Protein AF-A0A957BIC0-F1 (afdb_monomer_lite)

Secondary structure (DSSP, 8-state):
----------HHHHHHHHHHHHHHHHHHHHHHHHHHHHH-GGGS------GGGTS--------------PPP---------------PPPPP----PPP-----PPP----------PPPPPPPPP------PPPP-------PPPPPPPPPPPPPPSSS----TT-S------SSTTGGG-EEEEEE-B-TTSPBPPTTS-EEEEEETTEEEEEETTS-GGG-TTEEEEEEESS--

Foldseek 3Di:
DDDPPDPPPDPVVVVVVVVVVVVVVVVVVVVVVVVCCVPPVVPDDPPPPPCVVVDDPPPDPPPPPPPDDDPPPDPDDDDDDPDDPDDDPPDDDDPDDDDDDDDDDDDDDDDDDDDDDDDDDDDDDDDDDDDDDDDDDDPDPDPDPDPPDPDDDDDDDPDQDDDDPCPDDDDFPPLDDLGQQFDKDKAFGAHPVRHGDAWQPAWDFDDDPPDTDTWTQCPRCVRPNRMTMDTDGRHDD

Radius of gyration: 39.98 Å; chains: 1; bounding box: 92×97×78 Å

Sequence (237 aa):
MATRRKQQTGCVGRLMSLVAALLLLLGVGIVALVAIFFLAPERLPDVSFDLDHLLPEIAIPRIAISDEAMPTLVSALVLPSPTPTETEPPLAPTWTPLPVLPSATPLPFSTLKPSVTPSPWPTFPTKTLTPTHTPTPTNTPTATPLGPTPTPSPTRSAFIFTKTDNSPFYLQNHANNAGCGWLGIAGEVLDLNLNPVSFGSYRVHVWGSGIDERVLVGNAPDYGPSGWEQFVFDSPV

pLDDT: mean 78.47, std 15.11, range [43.69, 97.94]

Structure (mmCIF, N/CA/C/O backbone):
data_AF-A0A957BIC0-F1
#
_entry.id   AF-A0A957BIC0-F1
#
loop_
_atom_site.group_PDB
_atom_site.id
_atom_site.type_symbol
_atom_site.label_atom_id
_atom_site.label_alt_id
_atom_site.label_comp_id
_atom_site.label_asym_id
_atom_site.label_entity_id
_atom_site.label_seq_id
_atom_site.pdbx_PDB_ins_code
_atom_site.Cartn_x
_atom_site.Cartn_y
_atom_site.Cartn_z
_atom_site.occupancy
_atom_site.B_iso_or_equiv
_atom_site.auth_seq_id
_atom_site.auth_comp_id
_atom_site.auth_asym_id
_atom_site.auth_atom_id
_atom_site.pdbx_PDB_model_num
ATOM 1 N N . MET A 1 1 ? 23.788 52.098 -39.421 1.00 43.69 1 MET A N 1
ATOM 2 C CA . MET A 1 1 ? 24.754 51.845 -38.327 1.00 43.69 1 MET A CA 1
ATOM 3 C C . MET A 1 1 ? 24.589 50.405 -37.864 1.00 43.69 1 MET A C 1
ATOM 5 O O . MET A 1 1 ? 23.603 50.101 -37.212 1.00 43.69 1 MET A O 1
ATOM 9 N N . ALA A 1 2 ? 25.492 49.512 -38.272 1.00 46.97 2 ALA A N 1
ATOM 10 C CA . ALA A 1 2 ? 25.465 48.099 -37.896 1.00 46.97 2 ALA A CA 1
ATOM 11 C C . ALA A 1 2 ? 26.510 47.852 -36.800 1.00 46.97 2 ALA A C 1
ATOM 13 O O . ALA A 1 2 ? 27.716 47.930 -37.039 1.00 46.97 2 ALA A O 1
ATOM 14 N N . THR A 1 3 ? 26.049 47.598 -35.580 1.00 57.91 3 THR A N 1
ATOM 15 C CA . THR A 1 3 ? 26.889 47.299 -34.419 1.00 57.91 3 THR A CA 1
ATOM 16 C C . THR A 1 3 ? 27.345 45.843 -34.473 1.00 57.91 3 THR A C 1
ATOM 18 O O . THR A 1 3 ? 26.615 44.913 -34.138 1.00 57.91 3 THR A O 1
ATOM 21 N N . ARG A 1 4 ? 28.591 45.640 -34.910 1.00 58.59 4 ARG A N 1
ATOM 22 C CA . ARG A 1 4 ? 29.278 44.342 -34.931 1.00 58.59 4 ARG A CA 1
ATOM 23 C C . ARG A 1 4 ? 29.579 43.912 -33.487 1.00 58.59 4 ARG A C 1
ATOM 25 O O . ARG A 1 4 ? 30.573 44.345 -32.904 1.00 58.59 4 ARG A O 1
ATOM 32 N N . ARG A 1 5 ? 28.723 43.081 -32.883 1.00 53.97 5 ARG A N 1
ATOM 33 C CA . ARG A 1 5 ? 29.023 42.437 -31.591 1.00 53.97 5 ARG A CA 1
ATOM 34 C C . ARG A 1 5 ? 30.180 41.458 -31.793 1.00 53.97 5 ARG A C 1
ATOM 36 O O . ARG A 1 5 ? 30.028 40.443 -32.465 1.00 53.97 5 ARG A O 1
ATOM 43 N N . LYS A 1 6 ? 31.349 41.774 -31.226 1.00 56.75 6 LYS A N 1
ATOM 44 C CA . LYS A 1 6 ? 32.463 40.827 -31.113 1.00 56.75 6 LYS A CA 1
ATOM 45 C C . LYS A 1 6 ? 32.016 39.692 -30.197 1.00 56.75 6 LYS A C 1
ATOM 47 O O . LYS A 1 6 ? 31.804 39.900 -29.007 1.00 56.75 6 LYS A O 1
ATOM 52 N N . GLN A 1 7 ? 31.845 38.514 -30.779 1.00 57.59 7 GLN A N 1
ATOM 53 C CA . GLN A 1 7 ? 31.539 37.274 -30.086 1.00 57.59 7 GLN A CA 1
ATOM 54 C C . GLN A 1 7 ? 32.747 36.923 -29.208 1.00 57.59 7 GLN A C 1
ATOM 56 O O . GLN A 1 7 ? 33.740 36.372 -29.676 1.00 57.59 7 GLN A O 1
ATOM 61 N N . GLN A 1 8 ? 32.708 37.336 -27.940 1.00 56.44 8 GLN A N 1
ATOM 62 C CA . GLN A 1 8 ? 33.660 36.893 -26.930 1.00 56.44 8 GLN A CA 1
ATOM 63 C C . GLN A 1 8 ? 33.380 35.414 -26.651 1.00 56.44 8 GLN A C 1
ATOM 65 O O . GLN A 1 8 ? 32.627 35.065 -25.746 1.00 56.44 8 GLN A O 1
ATOM 70 N N . THR A 1 9 ? 34.000 34.527 -27.426 1.00 59.81 9 THR A N 1
ATOM 71 C CA . THR A 1 9 ? 34.278 33.147 -27.008 1.00 59.81 9 THR A CA 1
ATOM 72 C C . THR A 1 9 ? 35.282 33.198 -25.857 1.00 59.81 9 THR A C 1
ATOM 74 O O . THR A 1 9 ? 36.469 32.924 -26.027 1.00 59.81 9 THR A O 1
ATOM 77 N N . GLY A 1 10 ? 34.817 33.659 -24.695 1.00 68.25 10 GLY A N 1
ATOM 78 C CA . GLY A 1 10 ? 35.575 33.642 -23.452 1.00 68.25 10 GLY A CA 1
ATOM 79 C C . GLY A 1 10 ? 35.799 32.209 -22.978 1.00 68.25 10 GLY A C 1
ATOM 80 O O . GLY A 1 10 ? 35.145 31.279 -23.457 1.00 68.25 10 GLY A O 1
ATOM 81 N N . CYS A 1 11 ? 36.702 32.030 -22.012 1.00 74.19 11 CYS A N 1
ATOM 82 C CA . CYS A 1 11 ? 37.027 30.739 -21.388 1.00 74.19 11 CYS A CA 1
ATOM 83 C C . CYS A 1 11 ? 35.798 29.877 -21.044 1.00 74.19 11 CYS A C 1
ATOM 85 O O . CYS A 1 11 ? 35.865 28.657 -21.142 1.00 74.19 11 CYS A O 1
ATOM 87 N N . VAL A 1 12 ? 34.662 30.504 -20.726 1.00 80.00 12 VAL A N 1
ATOM 88 C CA . VAL A 1 12 ? 33.385 29.835 -20.442 1.00 80.00 12 VAL A CA 1
ATOM 89 C C . VAL A 1 12 ? 32.883 28.994 -21.624 1.00 80.00 12 VAL A C 1
ATOM 91 O O . VAL A 1 12 ? 32.407 27.884 -21.420 1.00 80.00 12 VAL A O 1
ATOM 94 N N . GLY A 1 13 ? 33.039 29.457 -22.869 1.00 81.69 13 GLY A N 1
ATOM 95 C CA . GLY A 1 13 ? 32.603 28.700 -24.049 1.00 81.69 13 GLY A CA 1
ATOM 96 C C . GLY A 1 13 ? 33.429 27.433 -24.277 1.00 81.69 13 GLY A C 1
ATOM 97 O O . GLY A 1 13 ? 32.882 26.386 -24.616 1.00 81.69 13 GLY A O 1
ATOM 98 N N . ARG A 1 14 ? 34.744 27.500 -24.025 1.00 89.38 14 ARG A N 1
ATOM 99 C CA . ARG A 1 14 ? 35.622 26.320 -24.092 1.00 89.38 14 ARG A CA 1
ATOM 100 C C . ARG A 1 14 ? 35.331 25.343 -22.957 1.00 89.38 14 ARG A C 1
ATOM 102 O O . ARG A 1 14 ? 35.285 24.144 -23.204 1.00 89.38 14 ARG A O 1
ATOM 109 N N . LEU A 1 15 ? 35.072 25.850 -21.751 1.00 89.69 15 LEU A N 1
ATOM 110 C CA . LEU A 1 15 ? 34.691 25.023 -20.608 1.00 89.69 15 LEU A CA 1
ATOM 111 C C . LEU A 1 15 ? 33.382 24.266 -20.874 1.00 89.69 15 LEU A C 1
ATOM 113 O O . LEU A 1 15 ? 33.346 23.051 -20.721 1.00 89.69 15 LEU A O 1
ATOM 117 N N . MET A 1 16 ? 32.340 24.952 -21.351 1.00 89.94 16 MET A N 1
ATOM 118 C CA . MET A 1 16 ? 31.055 24.310 -21.656 1.00 89.94 16 MET A CA 1
ATOM 119 C C . MET A 1 16 ? 31.171 23.274 -22.781 1.00 89.94 16 MET A C 1
ATOM 121 O O . MET A 1 16 ? 30.543 22.222 -22.706 1.00 89.94 16 MET A O 1
ATOM 125 N N . SER A 1 17 ? 32.017 23.521 -23.787 1.00 91.81 17 SER A N 1
ATOM 126 C CA . SER A 1 17 ? 32.288 22.538 -24.843 1.00 91.81 17 SER A CA 1
ATOM 127 C C . SER A 1 17 ? 32.992 21.285 -24.313 1.00 91.81 17 SER A C 1
ATOM 129 O O . SER A 1 17 ? 32.690 20.187 -24.774 1.00 91.81 17 SER A O 1
ATOM 131 N N . LEU A 1 18 ? 33.917 21.430 -23.357 1.00 95.44 18 LEU A N 1
ATOM 132 C CA . LEU A 1 18 ? 34.594 20.292 -22.727 1.00 95.44 18 LEU A CA 1
ATOM 133 C C . LEU A 1 18 ? 33.644 19.494 -21.831 1.00 95.44 18 LEU A C 1
ATOM 135 O O . LEU A 1 18 ? 33.644 18.268 -21.892 1.00 95.44 18 LEU A O 1
ATOM 139 N N . VAL A 1 19 ? 32.797 20.174 -21.054 1.00 95.50 19 VAL A N 1
ATOM 140 C CA . VAL A 1 19 ? 31.774 19.519 -20.222 1.00 95.50 19 VAL A CA 1
ATOM 141 C C . VAL A 1 19 ? 30.786 18.743 -21.093 1.00 95.50 19 VAL A C 1
ATOM 143 O O . VAL A 1 19 ? 30.506 17.581 -20.811 1.00 95.50 19 VAL A O 1
ATOM 146 N N . ALA A 1 20 ? 30.309 19.337 -22.189 1.00 96.50 20 ALA A N 1
ATOM 147 C CA . ALA A 1 20 ? 29.419 18.655 -23.125 1.00 96.50 20 ALA A CA 1
ATOM 148 C C . ALA A 1 20 ? 30.081 17.419 -23.762 1.00 96.50 20 ALA A C 1
ATOM 150 O O . ALA A 1 20 ? 29.449 16.369 -23.857 1.00 96.50 20 ALA A O 1
ATOM 151 N N . ALA A 1 21 ? 31.359 17.514 -24.148 1.00 97.56 21 ALA A N 1
ATOM 152 C CA . ALA A 1 21 ? 32.106 16.377 -24.684 1.00 97.56 21 ALA A CA 1
ATOM 153 C C . ALA A 1 21 ? 32.275 15.251 -23.648 1.00 97.56 21 ALA A C 1
ATOM 155 O O . ALA A 1 21 ? 32.097 14.083 -23.985 1.00 97.56 21 ALA A O 1
ATOM 156 N N . LEU A 1 22 ? 32.558 15.590 -22.386 1.00 97.94 22 LEU A N 1
ATOM 157 C CA . LEU A 1 22 ? 32.681 14.618 -21.297 1.00 97.94 22 LEU A CA 1
ATOM 158 C C . LEU A 1 22 ? 31.356 13.887 -21.035 1.00 97.94 22 LEU A C 1
ATOM 160 O O . LEU A 1 22 ? 31.343 12.663 -20.936 1.00 97.94 22 LEU A O 1
ATOM 164 N N . LEU A 1 23 ? 30.241 14.622 -20.967 1.00 97.25 23 LEU A N 1
ATOM 165 C CA . LEU A 1 23 ? 28.910 14.036 -20.773 1.00 97.25 23 LEU A CA 1
ATOM 166 C C . LEU A 1 23 ? 28.519 13.115 -21.934 1.00 97.25 23 LEU A C 1
ATOM 168 O O . LEU A 1 23 ? 27.946 12.052 -21.706 1.00 97.25 23 LEU A O 1
ATOM 172 N N . LEU A 1 24 ? 28.871 13.488 -23.167 1.00 97.94 24 LEU A N 1
ATOM 173 C CA . LEU A 1 24 ? 28.631 12.654 -24.342 1.00 97.94 24 LEU A CA 1
ATOM 174 C C . LEU A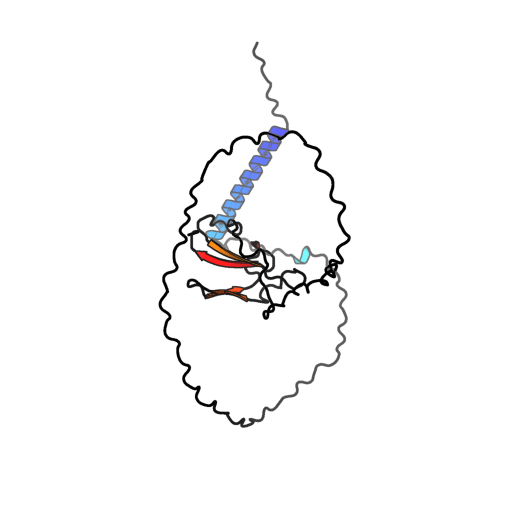 1 24 ? 29.450 11.358 -24.289 1.00 97.94 24 LEU A C 1
ATOM 176 O O . LEU A 1 24 ? 28.899 10.285 -24.523 1.00 97.94 24 LEU A O 1
ATOM 180 N N . LEU A 1 25 ? 30.737 11.433 -23.935 1.00 97.94 25 LEU A N 1
ATOM 181 C CA . LEU A 1 25 ? 31.584 10.245 -23.783 1.00 97.94 25 LEU A CA 1
ATOM 182 C C . LEU A 1 25 ? 31.091 9.328 -22.658 1.00 97.94 25 LEU A C 1
ATOM 184 O O . LEU A 1 25 ? 31.059 8.112 -22.837 1.00 97.94 25 LEU A O 1
ATOM 188 N N . LEU A 1 26 ? 30.659 9.900 -21.532 1.00 97.88 26 LEU A N 1
ATOM 189 C CA . LEU A 1 26 ? 30.084 9.149 -20.417 1.00 97.88 26 LEU A CA 1
ATOM 190 C C . LEU A 1 26 ? 28.787 8.442 -20.834 1.00 97.88 26 LEU A C 1
ATOM 192 O O . LEU A 1 26 ? 28.625 7.256 -20.558 1.00 97.88 26 LEU A O 1
ATOM 196 N N . GLY A 1 27 ? 27.904 9.125 -21.568 1.00 97.56 27 GLY A N 1
ATOM 197 C CA . GLY A 1 27 ? 26.681 8.527 -22.109 1.00 97.56 27 GLY A CA 1
ATOM 198 C C . GLY A 1 27 ? 26.961 7.363 -23.064 1.00 97.56 27 GLY A C 1
ATOM 199 O O . GLY A 1 27 ? 26.376 6.291 -22.914 1.00 97.56 27 GLY A O 1
ATOM 200 N N . VAL A 1 28 ? 27.901 7.532 -24.001 1.00 97.81 28 VAL A N 1
ATOM 201 C CA . VAL A 1 28 ? 28.320 6.453 -24.917 1.00 97.81 28 VAL A CA 1
ATOM 202 C C . VAL A 1 28 ? 28.926 5.276 -24.146 1.00 97.81 28 VAL A C 1
ATOM 204 O O . VAL A 1 28 ? 28.617 4.125 -24.453 1.00 97.81 28 VAL A O 1
ATOM 207 N N . GLY A 1 29 ? 29.731 5.549 -23.115 1.00 96.25 29 GLY A N 1
ATOM 208 C CA . GLY A 1 29 ? 30.303 4.525 -22.240 1.00 96.25 29 GLY A CA 1
ATOM 209 C C . GLY A 1 29 ? 29.240 3.700 -21.509 1.00 96.25 29 GLY A C 1
ATOM 210 O O . GLY A 1 29 ? 29.327 2.474 -21.505 1.00 96.25 29 GLY A O 1
ATOM 211 N N . ILE A 1 30 ? 28.205 4.346 -20.959 1.00 96.31 30 ILE A N 1
ATOM 212 C CA . ILE A 1 30 ? 27.092 3.655 -20.285 1.00 96.31 30 ILE A CA 1
ATOM 213 C C . ILE A 1 30 ? 26.333 2.761 -21.267 1.00 96.31 30 ILE A C 1
ATOM 215 O O . ILE A 1 30 ? 26.089 1.595 -20.965 1.00 96.31 30 ILE A O 1
ATOM 219 N N . VAL A 1 31 ? 25.989 3.270 -22.453 1.00 96.94 31 VAL A N 1
ATOM 220 C CA . VAL A 1 31 ? 25.264 2.478 -23.462 1.00 96.94 31 VAL A CA 1
ATOM 221 C C . VAL A 1 31 ? 26.091 1.272 -23.912 1.00 96.94 31 VAL A C 1
ATOM 223 O O . VAL A 1 31 ? 25.554 0.171 -24.022 1.00 96.94 31 VAL A O 1
ATOM 226 N N . ALA A 1 32 ? 27.397 1.450 -24.123 1.00 95.31 32 ALA A N 1
ATOM 227 C CA . ALA A 1 32 ? 28.295 0.351 -24.464 1.00 95.31 32 ALA A CA 1
ATOM 228 C C . ALA A 1 32 ? 28.383 -0.694 -23.338 1.00 95.31 32 ALA A C 1
ATOM 230 O O . ALA A 1 32 ? 28.330 -1.889 -23.619 1.00 95.31 32 ALA A O 1
ATOM 231 N N . LEU A 1 33 ? 28.458 -0.262 -22.075 1.00 92.94 33 LEU A N 1
ATOM 232 C CA . LEU A 1 33 ? 28.489 -1.156 -20.914 1.00 92.94 33 LEU A CA 1
ATOM 233 C C . LEU A 1 33 ? 27.193 -1.967 -20.797 1.00 92.94 33 LEU A C 1
ATOM 235 O O . LEU A 1 33 ? 27.253 -3.184 -20.636 1.00 92.94 33 LEU A O 1
ATOM 239 N N . VAL A 1 34 ? 26.033 -1.322 -20.952 1.00 94.31 34 VAL A N 1
ATOM 240 C CA . VAL A 1 34 ? 24.725 -1.997 -20.970 1.00 94.31 34 VAL A CA 1
ATOM 241 C C . VAL A 1 34 ? 24.656 -3.009 -22.117 1.00 94.31 34 VAL A C 1
ATOM 243 O O . VAL A 1 34 ? 24.249 -4.149 -21.911 1.00 94.31 34 VAL A O 1
ATOM 246 N N . ALA A 1 35 ? 25.110 -2.639 -23.315 1.00 95.25 35 ALA A N 1
ATOM 247 C CA . ALA A 1 35 ? 25.143 -3.560 -24.448 1.00 95.25 35 ALA A CA 1
ATOM 248 C C . ALA A 1 35 ? 26.050 -4.776 -24.185 1.00 95.25 35 ALA A C 1
ATOM 250 O O . ALA A 1 35 ? 25.656 -5.900 -24.489 1.00 95.25 35 ALA A O 1
ATOM 251 N N . ILE A 1 36 ? 27.230 -4.578 -23.585 1.00 93.94 36 ILE A N 1
ATOM 252 C CA . ILE A 1 36 ? 28.139 -5.673 -23.207 1.00 93.94 36 ILE A CA 1
ATOM 253 C C . ILE A 1 36 ? 27.493 -6.578 -22.153 1.00 93.94 36 ILE A C 1
ATOM 255 O O . ILE A 1 36 ? 27.552 -7.795 -22.306 1.00 93.94 36 ILE A O 1
ATOM 259 N N . PHE A 1 37 ? 26.827 -6.007 -21.146 1.00 92.88 37 PHE A N 1
ATOM 260 C CA . PHE A 1 37 ? 26.120 -6.761 -20.108 1.00 92.88 37 PHE A CA 1
ATOM 261 C C . PHE A 1 37 ? 25.084 -7.729 -20.701 1.00 92.88 37 PHE A C 1
ATOM 263 O O . PHE A 1 37 ? 25.013 -8.883 -20.287 1.00 92.88 37 PHE A O 1
ATOM 270 N N . PHE A 1 38 ? 24.323 -7.292 -21.709 1.00 93.81 38 PHE A N 1
ATOM 271 C CA . PHE A 1 38 ? 23.292 -8.127 -22.336 1.00 93.81 38 PHE A CA 1
ATOM 272 C C . PHE A 1 38 ? 23.815 -9.068 -23.433 1.00 93.81 38 PHE A C 1
ATOM 274 O O . PHE A 1 38 ? 23.237 -10.134 -23.635 1.00 93.81 38 PHE A O 1
ATOM 281 N N . LEU A 1 39 ? 24.872 -8.696 -24.163 1.00 94.94 39 LEU A N 1
ATOM 282 C CA . LEU A 1 39 ? 25.366 -9.474 -25.311 1.00 94.94 39 LEU A CA 1
ATOM 283 C C . LEU A 1 39 ? 26.502 -10.443 -24.957 1.00 94.94 39 LEU A C 1
ATOM 285 O O . LEU A 1 39 ? 26.690 -11.439 -25.653 1.00 94.94 39 LEU A O 1
ATOM 289 N N . ALA A 1 40 ? 27.289 -10.141 -23.925 1.00 93.19 40 ALA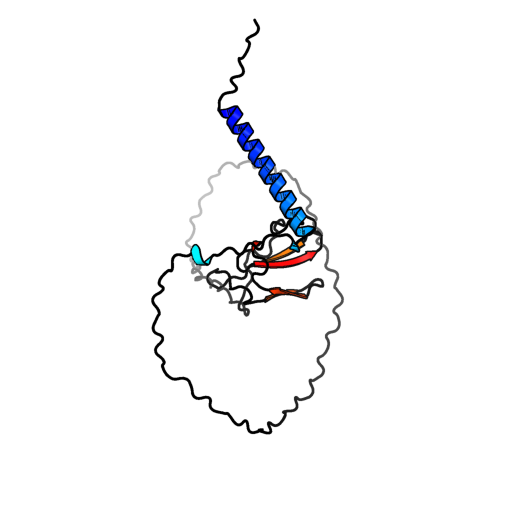 A N 1
ATOM 290 C CA . ALA A 1 40 ? 28.464 -10.915 -23.538 1.00 93.19 40 ALA A CA 1
ATOM 291 C C . ALA A 1 40 ? 28.768 -10.748 -22.033 1.00 93.19 40 ALA A C 1
ATOM 293 O O . ALA A 1 40 ? 29.793 -10.149 -21.689 1.00 93.19 40 ALA A O 1
ATOM 294 N N . PRO A 1 41 ? 27.918 -11.281 -21.131 1.00 87.44 41 PRO A N 1
ATOM 295 C CA . PRO A 1 41 ? 28.086 -11.118 -19.682 1.00 87.44 41 PRO A CA 1
ATOM 296 C C . PRO A 1 41 ? 29.433 -11.658 -19.175 1.00 87.44 41 PRO A C 1
ATOM 298 O O . PRO A 1 41 ? 30.037 -11.067 -18.288 1.00 87.44 41 PRO A O 1
ATOM 301 N N . GLU A 1 42 ? 29.972 -12.691 -19.829 1.00 91.69 42 GLU A N 1
ATOM 302 C CA . GLU A 1 42 ? 31.279 -13.300 -19.522 1.00 91.69 42 GLU A CA 1
ATOM 303 C C . GLU A 1 42 ? 32.487 -12.379 -19.782 1.00 91.69 42 GLU A C 1
ATOM 305 O O . GLU A 1 42 ? 33.623 -12.730 -19.470 1.00 91.69 42 GLU A O 1
ATOM 310 N N . ARG A 1 43 ? 32.284 -11.218 -20.423 1.00 87.56 43 ARG A N 1
ATOM 311 C CA . ARG A 1 43 ? 33.348 -10.233 -20.688 1.00 87.56 43 ARG A CA 1
ATOM 312 C C . ARG A 1 43 ? 33.371 -9.073 -19.706 1.00 87.56 43 ARG A C 1
ATOM 314 O O . ARG A 1 43 ? 34.195 -8.171 -19.873 1.00 87.56 43 ARG A O 1
ATOM 321 N N . LEU A 1 44 ? 32.484 -9.064 -18.716 1.00 83.62 44 LEU A N 1
ATOM 322 C CA . LEU A 1 44 ? 32.562 -8.068 -17.661 1.00 83.62 44 LEU A CA 1
ATOM 323 C C . LEU A 1 44 ? 33.808 -8.359 -16.812 1.00 83.62 44 LEU A C 1
ATOM 325 O O . LEU A 1 44 ? 34.001 -9.502 -16.401 1.00 83.62 44 LEU A O 1
ATOM 329 N N . PRO A 1 45 ? 34.687 -7.364 -16.585 1.00 82.50 45 PRO A N 1
ATOM 330 C CA . PRO A 1 45 ? 35.767 -7.533 -15.628 1.00 82.50 45 PRO A CA 1
ATOM 331 C C . PRO A 1 45 ? 35.143 -7.854 -14.273 1.00 82.50 45 PRO A C 1
ATOM 333 O O . PRO A 1 45 ? 34.150 -7.235 -13.894 1.00 82.50 45 PRO A O 1
ATOM 336 N N . ASP A 1 46 ? 35.712 -8.825 -13.570 1.00 82.00 46 ASP A N 1
ATOM 337 C CA . ASP A 1 46 ? 35.257 -9.211 -12.243 1.00 82.00 46 ASP A CA 1
ATOM 338 C C . ASP A 1 46 ? 35.542 -8.037 -11.297 1.00 82.00 46 ASP A C 1
ATOM 340 O O . ASP A 1 46 ? 36.674 -7.808 -10.865 1.00 82.00 46 ASP A O 1
ATOM 344 N N . VAL A 1 47 ? 34.539 -7.182 -11.086 1.00 77.50 47 VAL A N 1
ATOM 345 C CA . VAL A 1 47 ? 34.665 -5.985 -10.251 1.00 77.50 47 VAL A CA 1
ATOM 346 C C . VAL A 1 47 ? 34.460 -6.416 -8.805 1.00 77.50 47 VAL A C 1
ATOM 348 O O . VAL A 1 47 ? 33.461 -6.087 -8.167 1.00 77.50 47 VAL A O 1
ATOM 351 N N . SER A 1 48 ? 35.395 -7.206 -8.280 1.00 74.44 48 SER A N 1
ATOM 352 C CA . SER A 1 48 ? 35.474 -7.453 -6.847 1.00 74.44 48 SER A CA 1
ATOM 353 C C . SER A 1 48 ? 35.913 -6.147 -6.191 1.00 74.44 48 SER A C 1
ATOM 355 O O . SER A 1 48 ? 37.098 -5.811 -6.155 1.00 74.44 48 SER A O 1
ATOM 357 N N . PHE A 1 49 ? 34.944 -5.355 -5.740 1.00 72.56 49 PHE A N 1
ATOM 358 C CA . PHE A 1 49 ? 35.227 -4.214 -4.888 1.00 72.56 49 PHE A CA 1
ATOM 359 C C . PHE A 1 49 ? 35.740 -4.764 -3.561 1.00 72.56 49 PHE A C 1
ATOM 361 O O . PHE A 1 49 ? 34.974 -5.320 -2.777 1.00 72.56 49 PHE A O 1
ATOM 368 N N . ASP A 1 50 ? 37.046 -4.642 -3.349 1.00 70.50 50 ASP A N 1
ATOM 369 C CA . ASP A 1 50 ? 37.717 -4.980 -2.100 1.00 70.50 50 ASP A CA 1
ATOM 370 C C . ASP A 1 50 ? 37.299 -3.966 -1.021 1.00 70.50 50 ASP A C 1
ATOM 372 O O . ASP A 1 50 ? 37.970 -2.965 -0.752 1.00 70.50 50 ASP A O 1
ATOM 376 N N . LEU A 1 51 ? 36.088 -4.159 -0.487 1.00 67.31 51 LEU A N 1
ATOM 377 C CA . LEU A 1 51 ? 35.506 -3.313 0.557 1.00 67.31 51 LEU A CA 1
ATOM 378 C C . LEU A 1 51 ? 36.267 -3.434 1.885 1.00 67.31 51 LEU A C 1
ATOM 380 O O . LEU A 1 51 ? 36.106 -2.560 2.740 1.00 67.31 51 LEU A O 1
ATOM 384 N N . ASP A 1 52 ? 37.126 -4.446 2.035 1.00 69.56 52 ASP A N 1
ATOM 385 C CA . ASP A 1 52 ? 37.926 -4.673 3.241 1.00 69.56 52 ASP A CA 1
ATOM 386 C C . ASP A 1 52 ? 38.970 -3.566 3.469 1.00 69.56 52 ASP A C 1
ATOM 388 O O . ASP A 1 52 ? 39.445 -3.375 4.587 1.00 69.56 52 ASP A O 1
ATOM 392 N N . HIS A 1 53 ? 39.288 -2.765 2.447 1.00 66.69 53 HIS A N 1
ATOM 393 C CA . HIS A 1 53 ? 40.221 -1.640 2.568 1.00 66.69 53 HIS A CA 1
ATOM 394 C C . HIS A 1 53 ? 39.575 -0.267 2.793 1.00 66.69 53 HIS A C 1
ATOM 396 O O . HIS A 1 53 ? 40.295 0.697 3.064 1.00 66.69 53 HIS A O 1
ATOM 402 N N . LEU A 1 54 ? 38.246 -0.145 2.716 1.00 67.19 54 LEU A N 1
ATOM 403 C CA . LEU A 1 54 ? 37.555 1.146 2.880 1.00 67.19 54 LEU A CA 1
ATOM 404 C C . LEU A 1 54 ? 36.810 1.297 4.209 1.00 67.19 54 LEU A C 1
ATOM 406 O O . LEU A 1 54 ? 36.366 2.402 4.529 1.00 67.19 54 LEU A O 1
ATOM 410 N N . LEU A 1 55 ? 36.703 0.234 5.004 1.00 68.44 55 LEU A N 1
ATOM 411 C CA . LEU A 1 55 ? 36.187 0.320 6.364 1.00 68.44 55 LEU A CA 1
ATOM 412 C C . LEU A 1 55 ? 37.371 0.432 7.335 1.00 68.44 55 LEU A C 1
ATOM 414 O O . LEU A 1 55 ? 38.079 -0.554 7.530 1.00 68.44 55 LEU A O 1
ATOM 418 N N . PRO A 1 56 ? 37.627 1.604 7.957 1.00 66.69 56 PRO A N 1
ATOM 419 C CA . PRO A 1 56 ? 38.533 1.651 9.094 1.00 66.69 56 PRO A CA 1
ATOM 420 C C . PRO A 1 56 ? 37.998 0.678 10.139 1.00 66.69 56 PRO A C 1
ATOM 422 O O . PRO A 1 56 ? 36.812 0.711 10.463 1.00 66.69 56 PRO A O 1
ATOM 425 N N . GLU A 1 57 ? 38.866 -0.202 10.622 1.00 61.75 57 GLU A N 1
ATOM 426 C CA . GLU A 1 57 ? 38.561 -1.205 11.631 1.00 61.75 57 GLU A CA 1
ATOM 427 C C . GLU A 1 57 ? 38.035 -0.505 12.891 1.00 61.75 57 GLU A C 1
ATOM 429 O O . GLU A 1 57 ? 38.786 -0.042 13.752 1.00 61.75 57 GLU A O 1
ATOM 434 N N . ILE A 1 58 ? 36.713 -0.345 12.970 1.00 60.47 58 ILE A N 1
ATOM 435 C CA . ILE A 1 58 ? 36.051 0.119 14.179 1.00 60.47 58 ILE A CA 1
ATOM 436 C C . ILE A 1 58 ? 36.241 -1.025 15.162 1.00 60.47 58 ILE A C 1
ATOM 438 O O . ILE A 1 58 ? 35.581 -2.058 15.065 1.00 60.47 58 ILE A O 1
ATOM 442 N N . ALA A 1 59 ? 37.184 -0.847 16.084 1.00 55.16 59 ALA A N 1
ATOM 443 C CA . ALA A 1 59 ? 37.395 -1.726 17.218 1.00 55.16 59 ALA A CA 1
ATOM 444 C C . ALA A 1 59 ? 36.133 -1.709 18.092 1.00 55.16 59 ALA A C 1
ATOM 446 O O . ALA A 1 59 ? 36.022 -0.947 19.053 1.00 55.16 59 ALA A O 1
ATOM 447 N N . ILE A 1 60 ? 35.145 -2.525 17.731 1.00 62.66 60 ILE A N 1
ATOM 448 C CA . ILE A 1 60 ? 34.002 -2.798 18.590 1.00 62.66 60 ILE A CA 1
ATOM 449 C C . ILE A 1 60 ? 34.580 -3.539 19.804 1.00 62.66 60 ILE A C 1
ATOM 451 O O . ILE A 1 60 ? 35.216 -4.584 19.623 1.00 62.66 60 ILE A O 1
ATOM 455 N N . PRO A 1 61 ? 34.422 -3.024 21.036 1.00 60.44 61 PRO A N 1
ATOM 456 C CA . PRO A 1 61 ? 34.868 -3.741 22.218 1.00 60.44 61 PRO A CA 1
ATOM 457 C C . PRO A 1 61 ? 34.159 -5.096 22.245 1.00 60.44 61 PRO A C 1
ATOM 459 O O . PRO A 1 61 ? 32.931 -5.159 22.313 1.00 60.44 61 PRO A O 1
ATOM 462 N N . ARG A 1 62 ? 34.937 -6.184 22.161 1.00 51.31 62 ARG A N 1
ATOM 463 C CA . ARG A 1 62 ? 34.439 -7.541 22.399 1.00 51.31 62 ARG A CA 1
ATOM 464 C C . ARG A 1 62 ? 33.816 -7.549 23.787 1.00 51.31 62 ARG A C 1
ATOM 466 O O . ARG A 1 62 ? 34.529 -7.547 24.788 1.00 51.31 62 ARG A O 1
ATOM 473 N N . ILE A 1 63 ? 32.489 -7.552 23.840 1.00 51.69 63 ILE A N 1
ATOM 474 C CA . ILE A 1 63 ? 31.767 -7.939 25.041 1.00 51.69 63 ILE A CA 1
ATOM 475 C C . ILE A 1 63 ? 32.185 -9.385 25.291 1.00 51.69 63 ILE A C 1
ATOM 477 O O . ILE A 1 63 ? 31.897 -10.273 24.490 1.00 51.69 63 ILE A O 1
ATOM 481 N N . ALA A 1 64 ? 32.952 -9.590 26.359 1.00 54.69 64 ALA A N 1
ATOM 482 C CA . ALA A 1 64 ? 33.261 -10.904 26.880 1.00 54.69 64 ALA A CA 1
ATOM 483 C C . ALA A 1 64 ? 31.936 -11.538 27.315 1.00 54.69 64 ALA A C 1
ATOM 485 O O . ALA A 1 64 ? 31.423 -11.258 28.396 1.00 54.69 64 ALA A O 1
ATOM 486 N N . ILE A 1 65 ? 31.344 -12.335 26.428 1.00 54.03 65 ILE A N 1
ATOM 487 C CA . ILE A 1 65 ? 30.263 -13.241 26.786 1.00 54.03 65 ILE A CA 1
ATOM 488 C C . ILE A 1 65 ? 30.932 -14.303 27.654 1.00 54.03 65 ILE A C 1
ATOM 490 O O . ILE A 1 65 ? 31.737 -15.097 27.175 1.00 54.03 65 ILE A O 1
ATOM 494 N N . SER A 1 66 ? 30.684 -14.208 28.957 1.00 57.72 66 SER A N 1
ATOM 495 C CA . SER A 1 66 ? 31.084 -15.208 29.934 1.00 57.72 66 SER A CA 1
ATOM 496 C C . SER A 1 66 ? 30.454 -16.541 29.532 1.00 57.72 66 SER A C 1
ATOM 498 O O . SER A 1 66 ? 29.236 -16.617 29.381 1.00 57.72 66 SER A O 1
ATOM 500 N N . ASP A 1 67 ? 31.290 -17.564 29.348 1.00 55.69 67 ASP A N 1
ATOM 501 C CA . ASP A 1 67 ? 30.897 -18.970 29.224 1.00 55.69 67 ASP A CA 1
ATOM 502 C C . ASP A 1 67 ? 30.183 -19.395 30.515 1.00 55.69 67 ASP A C 1
ATOM 504 O O . ASP A 1 67 ? 30.792 -19.906 31.457 1.00 55.69 67 ASP A O 1
ATOM 508 N N . GLU A 1 68 ? 28.880 -19.142 30.596 1.00 58.97 68 GLU A N 1
ATOM 509 C CA . GLU A 1 68 ? 28.029 -19.679 31.647 1.00 58.97 68 GLU A CA 1
ATOM 510 C C . GLU A 1 68 ? 27.138 -20.770 31.046 1.00 58.97 68 GLU A C 1
ATOM 512 O O . GLU A 1 68 ? 26.189 -20.511 30.314 1.00 58.97 68 GLU A O 1
ATOM 517 N N . ALA A 1 69 ? 27.532 -22.009 31.351 1.00 60.47 69 ALA A N 1
ATOM 518 C CA . ALA A 1 69 ? 26.761 -23.247 31.297 1.00 60.47 69 ALA A CA 1
ATOM 519 C C . ALA A 1 69 ? 25.972 -23.530 30.004 1.00 60.47 69 ALA A C 1
ATOM 521 O O . ALA A 1 69 ? 24.805 -23.174 29.850 1.00 60.47 69 ALA A O 1
ATOM 522 N N . MET A 1 70 ? 26.569 -24.349 29.130 1.00 54.75 70 MET A N 1
ATOM 523 C CA . MET A 1 70 ? 25.799 -25.108 28.146 1.00 54.75 70 MET A CA 1
ATOM 524 C C . MET A 1 70 ? 24.706 -25.930 28.856 1.00 54.75 70 MET A C 1
ATOM 526 O O . MET A 1 70 ? 25.039 -26.730 29.739 1.00 54.75 70 MET A O 1
ATOM 530 N N . PRO A 1 71 ? 23.422 -25.815 28.471 1.00 57.53 71 PRO A N 1
ATOM 531 C CA . PRO A 1 71 ? 22.412 -26.746 28.939 1.00 57.53 71 PRO A CA 1
ATOM 532 C C . PRO A 1 71 ? 22.732 -28.139 28.389 1.00 57.53 71 PRO A C 1
ATOM 534 O O . PRO A 1 71 ? 22.825 -28.363 27.182 1.00 57.53 71 PRO A O 1
ATOM 537 N N . THR A 1 72 ? 22.935 -29.079 29.308 1.00 65.06 72 THR A N 1
ATOM 538 C CA . THR A 1 72 ? 23.075 -30.507 29.033 1.00 65.06 72 THR A CA 1
ATOM 539 C C . THR A 1 72 ? 21.901 -30.983 28.176 1.00 65.06 72 THR A C 1
ATOM 541 O O . THR A 1 72 ? 20.746 -30.856 28.578 1.00 65.06 72 THR A O 1
ATOM 544 N N . LEU A 1 73 ? 22.191 -31.544 26.999 1.00 50.12 73 LEU A N 1
ATOM 545 C CA . LEU A 1 73 ? 21.194 -32.216 26.168 1.00 50.12 73 LEU A CA 1
ATOM 546 C C . LEU A 1 73 ? 20.674 -33.445 26.919 1.00 50.12 73 LEU A C 1
ATOM 548 O O . LEU A 1 73 ? 21.333 -34.482 26.981 1.00 50.12 73 LEU A O 1
ATOM 552 N N . VAL A 1 74 ? 19.485 -33.322 27.506 1.00 51.69 74 VAL A N 1
ATOM 553 C CA . VAL A 1 74 ? 18.755 -34.455 28.070 1.00 51.69 74 VAL A CA 1
ATOM 554 C C . VAL A 1 74 ? 18.053 -35.161 26.914 1.00 51.69 74 VAL A C 1
ATOM 556 O O . VAL A 1 74 ? 17.142 -34.616 26.295 1.00 51.69 74 VAL A O 1
ATOM 559 N N . SER A 1 75 ? 18.501 -36.378 26.608 1.00 61.75 75 SER A N 1
ATOM 560 C CA . SER A 1 75 ? 17.818 -37.282 25.685 1.00 61.75 75 SER A CA 1
ATOM 561 C C . SER A 1 75 ? 16.468 -37.679 26.292 1.00 61.75 75 SER A C 1
ATOM 563 O O . SER A 1 75 ? 16.402 -38.494 27.213 1.00 61.75 75 SER A O 1
ATOM 565 N N . ALA A 1 76 ? 15.390 -37.052 25.823 1.00 57.88 76 ALA A N 1
ATOM 566 C CA . ALA A 1 76 ? 14.032 -37.400 26.208 1.00 57.88 76 ALA A CA 1
ATOM 567 C C . ALA A 1 76 ? 13.570 -38.612 25.386 1.00 57.88 76 ALA A C 1
ATOM 569 O O . ALA A 1 76 ? 13.206 -38.504 24.216 1.00 57.88 76 ALA A O 1
ATOM 570 N N . LEU A 1 77 ? 13.600 -39.781 26.024 1.00 57.25 77 LEU A N 1
ATOM 571 C CA . LEU A 1 77 ? 12.940 -40.996 25.563 1.00 57.25 77 LEU A CA 1
ATOM 572 C C . LEU A 1 77 ? 11.418 -40.762 25.593 1.00 57.25 77 LEU A C 1
ATOM 574 O O . LEU A 1 77 ? 10.810 -40.728 26.662 1.00 57.25 77 LEU A O 1
ATOM 578 N N . VAL A 1 78 ? 10.804 -40.567 24.425 1.00 57.88 78 VAL A N 1
ATOM 579 C CA . VAL A 1 78 ? 9.347 -40.432 24.291 1.00 57.88 78 VAL A CA 1
ATOM 580 C C . VAL A 1 78 ? 8.708 -41.820 24.386 1.00 57.88 78 VAL A C 1
ATOM 582 O O . VAL A 1 78 ? 8.884 -42.663 23.508 1.00 57.88 78 VAL A O 1
ATOM 585 N N . LEU A 1 79 ? 7.967 -42.054 25.470 1.00 62.09 79 LEU A N 1
ATOM 586 C CA . LEU A 1 79 ? 7.059 -43.191 25.636 1.00 62.09 79 LEU A CA 1
ATOM 587 C C . LEU A 1 79 ? 5.786 -42.950 24.797 1.00 62.09 79 LEU A C 1
ATOM 589 O O . LEU A 1 79 ? 5.208 -41.865 24.906 1.00 62.09 79 LEU A O 1
ATOM 593 N N . PRO A 1 80 ? 5.289 -43.920 24.007 1.00 58.72 80 PRO A N 1
ATOM 594 C CA . PRO A 1 80 ? 3.977 -43.793 23.384 1.00 58.72 80 PRO A CA 1
ATOM 595 C C . PRO A 1 80 ? 2.888 -43.918 24.459 1.00 58.72 80 PRO A C 1
ATOM 597 O O . PRO A 1 80 ? 2.646 -44.997 24.996 1.00 58.72 80 PRO A O 1
ATOM 600 N N . SER A 1 81 ? 2.235 -42.801 24.778 1.00 67.25 81 SER A N 1
ATOM 601 C CA . SER A 1 81 ? 0.990 -42.796 25.549 1.00 67.25 81 SER A CA 1
ATOM 602 C C . SER A 1 81 ? -0.179 -43.050 24.590 1.00 67.25 81 SER A C 1
ATOM 604 O O . SER A 1 81 ? -0.337 -42.284 23.635 1.00 67.25 81 SER A O 1
ATOM 606 N N . PRO A 1 82 ? -1.004 -44.094 24.787 1.00 64.81 82 PRO A N 1
ATOM 607 C CA . PRO A 1 82 ? -2.237 -44.262 24.031 1.00 64.81 82 PRO A CA 1
ATOM 608 C C . PRO A 1 82 ? -3.263 -43.234 24.521 1.00 64.81 82 PRO A C 1
ATOM 610 O O . PRO A 1 82 ? -4.039 -43.488 25.439 1.00 64.81 82 PRO A O 1
ATOM 613 N N . THR A 1 83 ? -3.250 -42.045 23.924 1.00 67.88 83 THR A N 1
ATOM 614 C CA . THR A 1 83 ? -4.322 -41.064 24.108 1.00 67.88 83 THR A CA 1
ATOM 615 C C . THR A 1 83 ? -5.595 -41.616 23.455 1.00 67.88 83 THR A C 1
ATOM 617 O O . THR A 1 83 ? -5.561 -41.920 22.260 1.00 67.88 83 THR A O 1
ATOM 620 N N . PRO A 1 84 ? -6.712 -41.774 24.187 1.00 64.88 84 PRO A N 1
ATOM 621 C CA . PRO A 1 84 ? -7.973 -42.180 23.583 1.00 64.88 84 PRO A CA 1
ATOM 622 C C . PRO A 1 84 ? -8.432 -41.102 22.597 1.00 64.88 84 PRO A C 1
ATOM 624 O O . PRO A 1 84 ? -8.583 -39.936 22.954 1.00 64.88 84 PRO A O 1
ATOM 627 N N . THR A 1 85 ? -8.628 -41.499 21.342 1.00 64.31 85 THR A N 1
ATOM 628 C CA . THR A 1 85 ? -9.252 -40.666 20.315 1.00 64.31 85 THR A CA 1
ATOM 629 C C . THR A 1 85 ? -10.713 -40.447 20.692 1.00 64.31 85 THR A C 1
ATOM 631 O O . THR A 1 85 ? -11.550 -41.336 20.532 1.00 64.31 85 THR A O 1
ATOM 634 N N . GLU A 1 86 ? -11.015 -39.265 21.219 1.00 62.84 86 GLU A N 1
ATOM 635 C CA . GLU A 1 86 ? -12.384 -38.794 21.385 1.00 62.84 86 GLU A CA 1
ATOM 636 C C . GLU A 1 86 ? -12.998 -38.626 19.991 1.00 62.84 86 GLU A C 1
ATOM 638 O O . GLU A 1 86 ? -12.556 -37.817 19.178 1.00 62.84 86 GLU A O 1
ATOM 643 N N . THR A 1 87 ? -13.963 -39.490 19.679 1.00 60.44 87 THR A N 1
ATOM 644 C CA . THR A 1 87 ? -14.736 -39.421 18.440 1.00 60.44 87 THR A CA 1
ATOM 645 C C . THR A 1 87 ? -15.751 -38.298 18.597 1.00 60.44 87 THR A C 1
ATOM 647 O O . THR A 1 87 ? -16.677 -38.412 19.398 1.00 60.44 87 THR A O 1
ATOM 650 N N . GLU A 1 88 ? -15.550 -37.213 17.854 1.00 68.62 88 GLU A N 1
ATOM 651 C CA . GLU A 1 88 ? -16.468 -36.077 17.804 1.00 68.62 88 GLU A CA 1
ATOM 652 C C . GLU A 1 88 ? -17.874 -36.560 17.385 1.00 68.62 88 GLU A C 1
ATOM 654 O O . GLU A 1 88 ? -18.000 -37.321 16.416 1.00 68.62 88 GLU A O 1
ATOM 659 N N . PRO A 1 89 ? -18.942 -36.188 18.117 1.00 74.12 89 PRO A N 1
ATOM 660 C CA . PRO A 1 89 ? -20.302 -36.579 17.767 1.00 74.12 89 PRO A CA 1
ATOM 661 C C . PRO A 1 89 ? -20.674 -36.044 16.374 1.00 74.12 89 PRO A C 1
ATOM 663 O O . PRO A 1 89 ? -20.237 -34.957 15.996 1.00 74.12 89 PRO A O 1
ATOM 666 N N . PRO A 1 90 ? -21.495 -36.773 15.594 1.00 72.94 90 PRO A N 1
ATOM 667 C CA . PRO A 1 90 ? -21.868 -36.347 14.252 1.00 72.94 90 PRO A CA 1
ATOM 668 C C . PRO A 1 90 ? -22.553 -34.978 14.310 1.00 72.94 90 PRO A C 1
ATOM 670 O O . PRO A 1 90 ? -23.579 -34.815 14.976 1.00 72.94 90 PRO A O 1
ATOM 673 N N . LEU A 1 91 ? -21.968 -34.001 13.613 1.00 65.81 91 LEU A N 1
ATOM 674 C CA . LEU A 1 91 ? -22.514 -32.656 13.461 1.00 65.81 91 LEU A CA 1
ATOM 675 C C . LEU A 1 91 ? -23.972 -32.757 12.989 1.00 65.81 91 LEU A C 1
ATOM 677 O O . LEU A 1 91 ? -24.264 -33.337 11.941 1.00 65.81 91 LEU A O 1
ATOM 681 N N . ALA A 1 92 ? -24.892 -32.211 13.787 1.00 72.81 92 ALA A N 1
ATOM 682 C CA . ALA A 1 92 ? -26.298 -32.100 13.420 1.00 72.81 92 ALA A CA 1
ATOM 683 C C . ALA A 1 92 ? -26.431 -31.326 12.092 1.00 72.81 92 ALA A C 1
ATOM 685 O O . ALA A 1 92 ? -25.651 -30.400 11.854 1.00 72.81 92 ALA A O 1
ATOM 686 N N . PRO A 1 93 ? -27.396 -31.669 11.217 1.00 65.62 93 PRO A N 1
ATOM 687 C CA . PRO A 1 93 ? -27.550 -30.997 9.934 1.00 65.62 93 PRO A CA 1
ATOM 688 C C . PRO A 1 93 ? -27.833 -29.508 10.148 1.00 65.62 93 PRO A C 1
ATOM 690 O O . PRO A 1 93 ? -28.893 -29.115 10.639 1.00 65.62 93 PRO A O 1
ATOM 693 N N . THR A 1 94 ? -26.867 -28.675 9.769 1.00 68.94 94 THR A N 1
ATOM 694 C CA . THR A 1 94 ? -27.021 -27.224 9.725 1.00 68.94 94 THR A CA 1
ATOM 695 C C . THR A 1 94 ? -28.012 -26.884 8.621 1.00 68.94 94 THR A C 1
ATOM 697 O O . THR A 1 94 ? -27.733 -27.082 7.439 1.00 68.94 94 THR A O 1
ATOM 700 N N . TRP A 1 95 ? -29.186 -26.384 9.009 1.00 61.09 95 TRP A N 1
ATOM 701 C CA . TRP A 1 95 ? -30.191 -25.873 8.084 1.00 61.09 95 TRP A CA 1
ATOM 702 C C . TRP A 1 95 ? -29.565 -24.813 7.181 1.00 61.09 95 TRP A C 1
ATOM 704 O O . TRP A 1 95 ? -29.210 -23.726 7.631 1.00 61.09 95 TRP A O 1
ATOM 714 N N . THR A 1 96 ? -29.406 -25.144 5.901 1.00 73.25 96 THR A N 1
ATOM 715 C CA . THR A 1 96 ? -28.978 -24.193 4.880 1.00 73.25 96 THR A CA 1
ATOM 716 C C . THR A 1 96 ? -30.112 -23.182 4.687 1.00 73.25 96 THR A C 1
ATOM 718 O O . THR A 1 96 ? -31.206 -23.591 4.286 1.00 73.25 96 THR A O 1
ATOM 721 N N . PRO A 1 97 ? -29.921 -21.886 4.998 1.00 69.50 97 PRO A N 1
ATOM 722 C CA . PRO A 1 97 ? -30.958 -20.898 4.747 1.00 69.50 97 PRO A CA 1
ATOM 723 C C . PRO A 1 97 ? -31.219 -20.822 3.239 1.00 69.50 97 PRO A C 1
ATOM 725 O O . PRO A 1 97 ? -30.287 -20.739 2.439 1.00 69.50 97 PRO A O 1
ATOM 728 N N . LEU A 1 98 ? -32.498 -20.882 2.854 1.00 72.69 98 LEU A N 1
ATOM 729 C CA . LEU A 1 98 ? -32.917 -20.711 1.464 1.00 72.69 98 LEU A CA 1
ATOM 730 C C . LEU A 1 98 ? -32.422 -19.352 0.931 1.00 72.69 98 LEU A C 1
ATOM 732 O O . LEU A 1 98 ? -32.480 -18.361 1.666 1.00 72.69 98 LEU A O 1
ATOM 736 N N . PRO A 1 99 ? -31.982 -19.272 -0.338 1.00 69.94 99 PRO A N 1
ATOM 737 C CA . PRO A 1 99 ? -31.567 -18.016 -0.946 1.00 69.94 99 PRO A CA 1
ATOM 738 C C . PRO A 1 99 ? -32.730 -17.018 -0.927 1.00 69.94 99 PRO A C 1
ATOM 740 O O . PRO A 1 99 ? -33.782 -17.246 -1.526 1.00 69.94 99 PRO A O 1
ATOM 743 N N . VAL A 1 100 ? -32.538 -15.908 -0.214 1.00 72.38 100 VAL A N 1
ATOM 744 C CA . VAL A 1 100 ? -33.485 -14.791 -0.193 1.00 72.38 100 VAL A CA 1
ATOM 745 C C . VAL A 1 100 ? -33.428 -14.114 -1.561 1.00 72.38 100 VAL A C 1
ATOM 747 O O . VAL A 1 100 ? -32.394 -13.580 -1.958 1.00 72.38 100 VAL A O 1
ATOM 750 N N . LEU A 1 101 ? -34.539 -14.173 -2.297 1.00 74.75 101 LEU A N 1
ATOM 751 C CA . LEU A 1 101 ? -34.687 -13.518 -3.594 1.00 74.75 101 LEU A CA 1
ATOM 752 C C . LEU A 1 101 ? -34.509 -11.995 -3.417 1.00 74.75 101 LEU A C 1
ATOM 754 O O . LEU A 1 101 ? -35.092 -11.437 -2.481 1.00 74.75 101 LEU A O 1
ATOM 758 N N . PRO A 1 102 ? -33.732 -11.305 -4.274 1.00 66.00 102 PRO A N 1
ATOM 759 C CA . PRO A 1 102 ? -33.524 -9.868 -4.144 1.00 66.00 102 PRO A CA 1
ATOM 760 C C . PRO A 1 102 ? -34.859 -9.130 -4.287 1.00 66.00 102 PRO A C 1
ATOM 762 O O . PRO A 1 102 ? -35.482 -9.125 -5.349 1.00 66.00 102 PRO A O 1
ATOM 765 N N . SER A 1 103 ? -35.300 -8.512 -3.191 1.00 76.31 103 SER A N 1
ATOM 766 C CA . SER A 1 103 ? -36.418 -7.573 -3.189 1.00 76.31 103 SER A CA 1
ATOM 767 C C . SER A 1 103 ? -35.985 -6.317 -3.940 1.00 76.31 103 SER A C 1
ATOM 769 O O . SER A 1 103 ? -34.947 -5.736 -3.624 1.00 76.31 103 SER A O 1
ATOM 771 N N . ALA A 1 104 ? -36.744 -5.924 -4.963 1.00 68.62 104 ALA A N 1
ATOM 772 C CA . ALA A 1 104 ? -36.443 -4.754 -5.775 1.00 68.62 104 ALA A CA 1
ATOM 773 C C . ALA A 1 104 ? -36.412 -3.491 -4.898 1.00 68.62 104 ALA A C 1
ATOM 775 O O . ALA A 1 104 ? -37.438 -3.045 -4.384 1.00 68.62 104 ALA A O 1
ATOM 776 N N . THR A 1 105 ? -35.223 -2.918 -4.729 1.00 72.31 105 THR A N 1
ATOM 777 C CA . THR A 1 105 ? -35.018 -1.644 -4.040 1.00 72.31 105 THR A CA 1
ATOM 778 C C . THR A 1 105 ? -35.747 -0.534 -4.809 1.00 72.31 105 THR A C 1
ATOM 780 O O . THR A 1 105 ? -35.455 -0.340 -5.993 1.00 72.31 105 THR A O 1
ATOM 783 N N . PRO A 1 106 ? -36.691 0.206 -4.199 1.00 71.50 106 PRO A N 1
ATOM 784 C CA . PRO A 1 106 ? -37.349 1.314 -4.882 1.00 71.50 106 PRO A CA 1
ATOM 785 C C . PRO A 1 106 ? -36.328 2.419 -5.185 1.00 71.50 106 PRO A C 1
ATOM 787 O O . PRO A 1 106 ? -35.602 2.866 -4.297 1.00 71.50 106 PRO A O 1
ATOM 790 N N . LEU A 1 107 ? -36.268 2.861 -6.446 1.00 67.00 107 LEU A N 1
ATOM 791 C CA . LEU A 1 107 ? -35.430 3.990 -6.849 1.00 67.00 107 LEU A CA 1
ATOM 792 C C . LEU A 1 107 ? -35.926 5.283 -6.172 1.00 67.00 107 LEU A C 1
ATOM 794 O O . LEU A 1 107 ? -37.137 5.526 -6.150 1.00 67.00 107 LEU A O 1
ATOM 798 N N . PRO A 1 108 ? -35.030 6.149 -5.661 1.00 63.34 108 PRO A N 1
ATOM 799 C CA . PRO A 1 108 ? -35.432 7.427 -5.090 1.00 63.34 108 PRO A CA 1
ATOM 800 C C . PRO A 1 108 ? -35.973 8.351 -6.191 1.00 63.34 108 PRO A C 1
ATOM 802 O O . PRO A 1 108 ? -35.245 8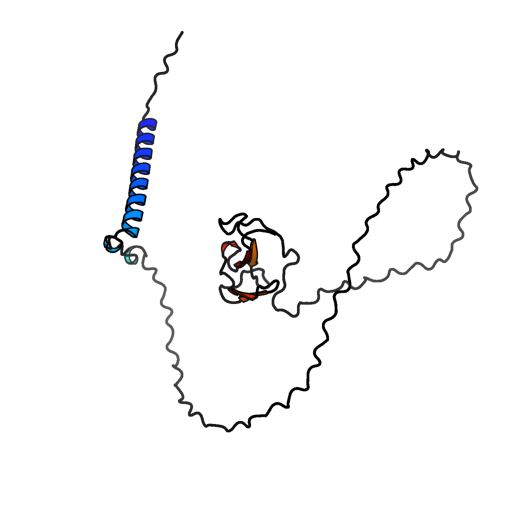.798 -7.075 1.00 63.34 108 PRO A O 1
ATOM 805 N N . PHE A 1 109 ? -37.269 8.657 -6.129 1.00 64.44 109 PHE A N 1
ATOM 806 C CA . PHE A 1 109 ? -37.911 9.653 -6.981 1.00 64.44 109 PHE A CA 1
ATOM 807 C C . PHE A 1 109 ? -37.711 11.045 -6.367 1.00 64.44 109 PHE A C 1
ATOM 809 O O . PHE A 1 109 ? -38.335 11.391 -5.365 1.00 64.44 109 PHE A O 1
ATOM 816 N N . SER A 1 110 ? -36.814 11.844 -6.948 1.00 53.41 110 SER A N 1
ATOM 817 C CA . SER A 1 110 ? -36.603 13.237 -6.543 1.00 53.41 110 SER A CA 1
ATOM 818 C C . SER A 1 110 ? -37.472 14.166 -7.392 1.00 53.41 110 SER A C 1
ATOM 820 O O . SER A 1 110 ? -37.103 14.546 -8.501 1.00 53.41 110 SER A O 1
ATOM 822 N N . THR A 1 111 ? -38.643 14.541 -6.874 1.00 63.19 111 THR A N 1
ATOM 823 C CA . THR A 1 111 ? -39.445 15.658 -7.402 1.00 63.19 111 THR A CA 1
ATOM 824 C C . THR A 1 111 ? -39.316 16.862 -6.486 1.00 63.19 111 THR A C 1
ATOM 826 O O . THR A 1 111 ? -40.133 17.071 -5.591 1.00 63.19 111 THR A O 1
ATOM 829 N N . LEU A 1 112 ? -38.310 17.695 -6.736 1.00 61.00 112 LEU A N 1
ATOM 830 C CA . LEU A 1 112 ? -38.312 19.069 -6.245 1.00 61.00 112 LEU A CA 1
ATOM 831 C C . LEU A 1 112 ? -38.918 19.965 -7.326 1.00 61.00 112 LEU A C 1
ATOM 833 O O . LEU A 1 112 ? -38.289 20.267 -8.337 1.00 61.00 112 LEU A O 1
ATOM 837 N N . LYS A 1 113 ? -40.167 20.386 -7.105 1.00 68.31 113 LYS A N 1
ATOM 838 C CA . LYS A 1 113 ? -40.808 21.472 -7.851 1.00 68.31 113 LYS A CA 1
ATOM 839 C C . LYS A 1 113 ? -40.482 22.790 -7.136 1.00 68.31 113 LYS A C 1
ATOM 841 O O . LYS A 1 113 ? -40.982 22.988 -6.029 1.00 68.31 113 LYS A O 1
ATOM 846 N N . PRO A 1 114 ? -39.686 23.703 -7.715 1.00 59.56 114 PRO A N 1
ATOM 847 C CA . PRO A 1 114 ? -39.496 25.019 -7.120 1.00 59.56 114 PRO A CA 1
ATOM 848 C C . PRO A 1 114 ? -40.798 25.825 -7.234 1.00 59.56 114 PRO A C 1
ATOM 850 O O . PRO A 1 114 ? -41.302 26.064 -8.331 1.00 59.56 114 PRO A O 1
ATOM 853 N N . SER A 1 115 ? -41.361 26.229 -6.092 1.00 66.50 115 SER A N 1
ATOM 854 C CA . SER A 1 115 ? -42.446 27.212 -6.036 1.00 66.50 115 SER A CA 1
ATOM 855 C C . SER A 1 115 ? -41.832 28.588 -5.820 1.00 66.50 115 SER A C 1
ATOM 857 O O . SER A 1 115 ? -41.363 28.905 -4.729 1.00 66.50 115 SER A O 1
ATOM 859 N N . VAL A 1 116 ? -41.813 29.400 -6.874 1.00 56.34 116 VAL A N 1
ATOM 860 C CA . VAL A 1 116 ? -41.442 30.813 -6.788 1.00 56.34 116 VAL A CA 1
ATOM 861 C C . VAL A 1 116 ? -42.743 31.596 -6.647 1.00 56.34 116 VAL A C 1
ATOM 863 O O . VAL A 1 116 ? -43.421 31.863 -7.633 1.00 56.34 116 VAL A O 1
ATOM 866 N N . THR A 1 117 ? -43.133 31.916 -5.413 1.00 69.50 117 THR A N 1
ATOM 867 C CA . THR A 1 117 ? -44.201 32.894 -5.157 1.00 69.50 117 THR A CA 1
ATOM 868 C C . THR A 1 117 ? -43.576 34.098 -4.453 1.00 69.50 117 THR A C 1
ATOM 870 O O . THR A 1 117 ? -43.125 33.951 -3.317 1.00 69.50 117 THR A O 1
ATOM 873 N N . PRO A 1 118 ? -43.498 35.277 -5.094 1.00 64.19 118 PRO A N 1
ATOM 874 C CA . PRO A 1 118 ? -43.065 36.488 -4.413 1.00 64.19 118 PRO A CA 1
ATOM 875 C C . PRO A 1 118 ? -44.155 36.934 -3.429 1.00 64.19 118 PRO A C 1
ATOM 877 O O . PRO A 1 118 ? -45.281 37.230 -3.823 1.00 64.19 118 PRO A O 1
ATOM 880 N N . SER A 1 119 ? -43.820 36.959 -2.139 1.00 64.44 119 SER A N 1
ATOM 881 C CA . SER A 1 119 ? -44.691 37.502 -1.093 1.00 64.44 119 SER A CA 1
ATOM 882 C C . SER A 1 119 ? -44.635 39.040 -1.109 1.00 64.44 119 SER A C 1
ATOM 884 O O . SER A 1 119 ? -43.533 39.592 -1.203 1.00 64.44 119 SER A O 1
ATOM 886 N N . PRO A 1 120 ? -45.774 39.754 -1.038 1.00 66.44 120 PRO A N 1
ATOM 887 C CA . PRO A 1 120 ? -45.795 41.212 -1.014 1.00 66.44 120 PRO A CA 1
ATOM 888 C C . PRO A 1 120 ? -45.201 41.781 0.283 1.00 66.44 120 PRO A C 1
ATOM 890 O O . PRO A 1 120 ? -45.311 41.205 1.365 1.00 66.44 120 PRO A O 1
ATOM 893 N N . TRP A 1 121 ? -44.567 42.945 0.140 1.00 53.81 121 TRP A N 1
ATOM 894 C CA . TRP A 1 121 ? -43.936 43.728 1.202 1.00 53.81 121 TRP A CA 1
ATOM 895 C C . TRP A 1 121 ? -44.863 43.960 2.411 1.00 53.81 121 TRP A C 1
ATOM 897 O O . TRP A 1 121 ? -45.996 44.412 2.222 1.00 53.81 121 TRP A O 1
ATOM 907 N N . PRO A 1 122 ? -44.396 43.740 3.656 1.00 59.88 122 PRO A N 1
ATOM 908 C CA . PRO A 1 122 ? -45.200 44.010 4.839 1.00 59.88 122 PRO A CA 1
ATOM 909 C C . PRO A 1 122 ? -45.334 45.521 5.066 1.00 59.88 122 PRO A C 1
ATOM 911 O O . PRO A 1 122 ? -44.353 46.241 5.253 1.00 59.88 122 PRO A O 1
ATOM 914 N N . THR A 1 123 ? -46.574 46.004 5.067 1.00 57.41 123 THR A N 1
ATOM 915 C CA . THR A 1 123 ? -46.929 47.357 5.504 1.00 57.41 123 THR A CA 1
ATOM 916 C C . THR A 1 123 ? -46.863 47.411 7.032 1.00 57.41 123 THR A C 1
ATOM 918 O O . THR A 1 123 ? -47.518 46.622 7.709 1.00 57.41 123 THR A O 1
ATOM 921 N N . PHE A 1 124 ? -46.054 48.316 7.586 1.00 53.16 124 PHE A N 1
ATOM 922 C CA . PHE A 1 124 ? -45.920 48.507 9.033 1.00 53.16 124 PHE A CA 1
ATOM 923 C C . PHE A 1 124 ? -47.194 49.155 9.612 1.00 53.16 124 PHE A C 1
ATOM 925 O O . PHE A 1 124 ? -47.526 50.267 9.196 1.00 53.16 124 PHE A O 1
ATOM 932 N N . PRO A 1 125 ? -47.898 48.536 10.580 1.00 63.97 125 PRO A N 1
ATOM 933 C CA . PRO A 1 125 ? -48.971 49.211 11.296 1.00 63.97 125 PRO A CA 1
ATOM 934 C C . PRO A 1 125 ? -48.407 50.219 12.308 1.00 63.97 125 PRO A C 1
ATOM 936 O O . PRO A 1 125 ? -47.422 49.971 13.011 1.00 63.97 125 PRO A O 1
ATOM 939 N N . THR A 1 126 ? -49.057 51.377 12.376 1.00 60.44 126 THR A N 1
ATOM 940 C CA . THR A 1 126 ? -48.792 52.470 13.312 1.00 60.44 126 THR A CA 1
ATOM 941 C C . THR A 1 126 ? -48.937 51.982 14.758 1.00 60.44 126 THR A C 1
ATOM 943 O O . THR A 1 126 ? -49.921 51.331 15.102 1.00 60.44 126 THR A O 1
ATOM 946 N N . LYS A 1 127 ? -47.956 52.288 15.619 1.00 55.91 127 LYS A N 1
ATOM 947 C CA . LYS A 1 127 ? -47.946 51.877 17.034 1.00 55.91 127 LYS A CA 1
ATOM 948 C C . LYS A 1 127 ? -49.095 52.531 17.812 1.00 55.91 127 LYS A C 1
ATOM 950 O O . LYS A 1 127 ? -48.986 53.681 18.227 1.00 55.91 127 LYS A O 1
ATOM 955 N N . THR A 1 128 ? -50.159 51.779 18.068 1.00 67.56 128 THR A N 1
ATOM 956 C CA . THR A 1 128 ? -51.160 52.104 19.092 1.00 67.56 128 THR A CA 1
ATOM 957 C C . THR A 1 128 ? -50.657 51.609 20.450 1.00 67.56 128 THR A C 1
ATOM 959 O O . THR A 1 128 ? -50.338 50.430 20.608 1.00 67.56 128 THR A O 1
ATOM 962 N N . LEU A 1 129 ? -50.557 52.508 21.435 1.00 60.38 129 LEU A N 1
ATOM 963 C CA . LEU A 1 129 ? -50.180 52.162 22.809 1.00 60.38 129 LEU A CA 1
ATOM 964 C C . LEU A 1 129 ? -51.285 51.299 23.431 1.00 60.38 129 LEU A C 1
ATOM 966 O O . LEU A 1 129 ? -52.354 51.791 23.780 1.00 60.38 129 LEU A O 1
ATOM 970 N N . THR A 1 130 ? -51.020 50.000 23.525 1.00 65.62 130 THR A N 1
ATOM 971 C CA . THR A 1 130 ? -51.890 49.027 24.195 1.00 65.62 130 THR A CA 1
ATOM 972 C C . THR A 1 130 ? -51.513 48.997 25.680 1.00 65.62 130 THR A C 1
ATOM 974 O O . THR A 1 130 ? -50.315 48.974 25.973 1.00 65.62 130 THR A O 1
ATOM 977 N N . PRO A 1 131 ? -52.472 49.033 26.625 1.00 67.06 131 PRO A N 1
ATOM 978 C CA . PRO A 1 131 ? -52.165 49.004 28.051 1.00 67.06 131 PRO A CA 1
ATOM 979 C C . PRO A 1 131 ? -51.402 47.727 28.415 1.00 67.06 131 PRO A C 1
ATOM 981 O O . PRO A 1 131 ? -51.828 46.610 28.122 1.00 67.06 131 PRO A O 1
ATOM 984 N N . THR A 1 132 ? -50.246 47.914 29.046 1.00 64.38 132 THR A N 1
ATOM 985 C CA . THR A 1 132 ? -49.364 46.839 29.491 1.00 64.38 132 THR A CA 1
ATOM 986 C C . THR A 1 132 ? -50.033 46.078 30.632 1.00 64.38 132 THR A C 1
ATOM 988 O O . THR A 1 132 ? -50.155 46.594 31.741 1.00 64.38 132 THR A O 1
ATOM 991 N N . HIS A 1 133 ? -50.466 44.844 30.373 1.00 65.69 133 HIS A N 1
ATOM 992 C CA . HIS A 1 133 ? -50.849 43.922 31.437 1.00 65.69 133 HIS A CA 1
ATOM 993 C C . HIS A 1 133 ? -49.602 43.559 32.248 1.00 65.69 133 HIS A C 1
ATOM 995 O O . HIS A 1 133 ? -48.649 42.985 31.721 1.00 65.69 133 HIS A O 1
ATOM 1001 N N . THR A 1 134 ? -49.609 43.908 33.532 1.00 69.75 134 THR A N 1
ATOM 1002 C CA . THR A 1 134 ? -48.583 43.500 34.492 1.00 69.75 134 THR A CA 1
ATOM 1003 C C . THR A 1 134 ? -48.596 41.971 34.609 1.00 69.75 134 THR A C 1
ATOM 1005 O O . THR A 1 134 ? -49.634 41.419 34.985 1.00 69.75 134 THR A O 1
ATOM 1008 N N . PRO A 1 135 ? -47.499 41.258 34.288 1.00 67.56 135 PRO A N 1
ATOM 1009 C CA . PRO A 1 135 ? -47.471 39.806 34.397 1.00 67.56 135 PRO A CA 1
ATOM 1010 C C . PRO A 1 135 ? -47.598 39.396 35.866 1.00 67.56 135 PRO A C 1
ATOM 1012 O O . PRO A 1 135 ? -46.820 39.820 36.720 1.00 67.56 135 PRO A O 1
ATOM 1015 N N . THR A 1 136 ? -48.596 38.568 36.166 1.00 72.12 136 THR A N 1
ATOM 1016 C CA . THR A 1 136 ? -48.718 37.903 37.465 1.00 72.12 136 THR A CA 1
ATOM 1017 C C . THR A 1 136 ? -47.585 36.876 37.587 1.00 72.12 136 THR A C 1
ATOM 1019 O O . THR A 1 136 ? -47.399 36.088 36.654 1.00 72.12 136 THR A O 1
ATOM 1022 N N . PRO A 1 137 ? -46.809 36.857 38.688 1.00 66.00 137 PRO A N 1
ATOM 1023 C CA . PRO A 1 137 ? -45.749 35.873 38.868 1.00 66.00 137 PRO A CA 1
ATOM 1024 C C . PRO A 1 137 ? -46.366 34.472 38.868 1.00 66.00 137 PRO A C 1
ATOM 1026 O O . PRO A 1 137 ? -47.120 34.101 39.764 1.00 66.00 137 PRO A O 1
ATOM 1029 N N . THR A 1 138 ? -46.079 33.710 37.816 1.00 72.81 138 THR A N 1
ATOM 1030 C CA . THR A 1 138 ? -46.493 32.313 37.706 1.00 72.81 138 THR A CA 1
ATOM 1031 C C . THR A 1 138 ? -45.389 31.463 38.321 1.00 72.81 138 THR A C 1
ATOM 1033 O O . THR A 1 138 ? -44.229 31.590 37.933 1.00 72.81 138 THR A O 1
ATOM 1036 N N . ASN A 1 139 ? -45.743 30.605 39.283 1.00 70.31 139 ASN A N 1
ATOM 1037 C CA . ASN A 1 139 ? -44.857 29.581 39.841 1.00 70.31 139 ASN A CA 1
ATOM 1038 C C . ASN A 1 139 ? -44.628 28.477 38.797 1.00 70.31 139 ASN A C 1
ATOM 1040 O O . ASN A 1 139 ? -45.101 27.352 38.946 1.00 70.31 139 ASN A O 1
ATOM 1044 N N . THR A 1 140 ? -43.959 28.816 37.699 1.00 74.25 140 THR A N 1
ATOM 1045 C CA . THR A 1 140 ? -43.537 27.840 36.699 1.00 74.25 140 THR A CA 1
ATOM 1046 C C . THR A 1 140 ? -42.362 27.065 37.293 1.00 74.25 140 THR A C 1
ATOM 1048 O O . THR A 1 140 ? -41.359 27.695 37.635 1.00 74.25 140 THR A O 1
ATOM 1051 N N . PRO A 1 141 ? -42.448 25.733 37.454 1.00 71.00 141 PRO A N 1
ATOM 1052 C CA . PRO A 1 141 ? -41.315 24.951 37.923 1.00 71.00 141 PRO A CA 1
ATOM 1053 C C . PRO A 1 141 ? -40.159 25.130 36.936 1.00 71.00 141 PRO A C 1
ATOM 1055 O O . PRO A 1 141 ? -40.261 24.773 35.762 1.00 71.00 141 PRO A O 1
ATOM 1058 N N . THR A 1 142 ? -39.069 25.729 37.409 1.00 74.31 142 THR A N 1
ATOM 1059 C CA . THR A 1 142 ? -37.825 25.854 36.654 1.00 74.31 142 THR A CA 1
ATOM 1060 C C . THR A 1 142 ? -37.344 24.450 36.318 1.00 74.31 142 THR A C 1
ATOM 1062 O O . THR A 1 142 ? -37.029 23.680 37.227 1.00 74.31 142 THR A O 1
ATOM 1065 N N . ALA A 1 143 ? -37.314 24.103 35.027 1.00 71.75 143 ALA A N 1
ATOM 1066 C CA . ALA A 1 143 ? -36.763 22.837 34.567 1.00 71.75 143 ALA A CA 1
ATOM 1067 C C . ALA A 1 143 ? -35.341 22.706 35.121 1.00 71.75 143 ALA A C 1
ATOM 1069 O O . ALA A 1 143 ? -34.452 23.492 34.788 1.00 71.75 143 ALA A O 1
ATOM 1070 N N . THR A 1 144 ? -35.150 21.755 36.033 1.00 75.81 144 THR A N 1
ATOM 1071 C CA . THR A 1 144 ? -33.832 21.436 36.566 1.00 75.81 144 THR A CA 1
ATOM 1072 C C . THR A 1 144 ? -32.971 21.001 35.381 1.00 75.81 144 THR A C 1
ATOM 1074 O O . THR A 1 144 ? -33.429 20.151 34.613 1.00 75.81 144 THR A O 1
ATOM 1077 N N . PRO A 1 145 ? -31.780 21.588 35.169 1.00 73.94 145 PRO A N 1
ATOM 1078 C CA . PRO A 1 145 ? -30.928 21.188 34.061 1.00 73.94 145 PRO A CA 1
ATOM 1079 C C . PRO A 1 145 ? -30.678 19.685 34.173 1.00 73.94 145 PRO A C 1
ATOM 1081 O O . PRO A 1 145 ? -30.173 19.207 35.190 1.00 73.94 145 PRO A O 1
ATOM 1084 N N . LEU A 1 146 ? -31.096 18.941 33.145 1.00 74.69 146 LEU A N 1
ATOM 1085 C CA . LEU A 1 146 ? -30.734 17.539 33.004 1.00 74.69 146 LEU A CA 1
ATOM 1086 C C . LEU A 1 146 ? -29.207 17.485 33.070 1.00 74.69 146 LEU A C 1
ATOM 1088 O O . LEU A 1 146 ? -28.528 18.259 32.391 1.00 74.69 146 LEU A O 1
ATOM 1092 N N . GLY A 1 147 ? -28.687 16.635 33.958 1.00 81.50 147 GLY A N 1
ATOM 1093 C CA . GLY A 1 147 ? -27.251 16.431 34.118 1.00 81.50 147 GLY A CA 1
ATOM 1094 C C . GLY A 1 147 ? -26.581 16.063 32.789 1.00 81.50 147 GLY A C 1
ATOM 1095 O O . GLY A 1 147 ? -27.268 15.826 31.792 1.00 81.50 147 GLY A O 1
ATOM 1096 N N . PRO A 1 148 ? -25.240 16.010 32.743 1.00 80.44 148 PRO A N 1
ATOM 1097 C CA . PRO A 1 148 ? -24.537 15.683 31.511 1.00 80.44 148 PRO A CA 1
ATOM 1098 C C . PRO A 1 148 ? -25.077 14.368 30.942 1.00 80.44 148 PRO A C 1
ATOM 1100 O O . PRO A 1 148 ? -25.031 13.328 31.600 1.00 80.44 148 PRO A O 1
ATOM 1103 N N . THR A 1 149 ? -25.624 14.433 29.726 1.00 81.94 149 THR A N 1
ATOM 1104 C CA . THR A 1 149 ? -25.990 13.237 28.965 1.00 81.94 149 THR A CA 1
ATOM 1105 C C . THR A 1 149 ? -24.727 12.382 28.861 1.00 81.94 149 THR A C 1
ATOM 1107 O O . THR A 1 149 ? -23.690 12.931 28.479 1.00 81.94 149 THR A O 1
ATOM 1110 N N . PRO A 1 150 ? -24.756 11.088 29.228 1.00 78.56 150 PRO A N 1
ATOM 1111 C CA . PRO A 1 150 ? -23.571 10.250 29.145 1.00 78.56 150 PRO A CA 1
ATOM 1112 C C . PRO A 1 150 ? -23.049 10.271 27.709 1.00 78.56 150 PRO A C 1
ATOM 1114 O O . PRO A 1 150 ? -23.751 9.879 26.777 1.00 78.56 150 PRO A O 1
ATOM 1117 N N . THR A 1 151 ? -21.827 10.766 27.529 1.00 84.06 151 THR A N 1
ATOM 1118 C CA . THR A 1 151 ? -21.160 10.727 26.231 1.00 84.06 151 THR A CA 1
ATOM 1119 C C . THR A 1 151 ? -20.866 9.261 25.915 1.00 84.06 151 THR A C 1
ATOM 1121 O O . THR A 1 151 ? -20.232 8.596 26.740 1.00 84.06 151 THR A O 1
ATOM 1124 N N . PRO A 1 152 ? -21.320 8.719 24.771 1.00 76.56 152 PRO A N 1
ATOM 1125 C CA . PRO A 1 152 ? -20.981 7.354 24.399 1.00 76.56 152 PRO A CA 1
ATOM 1126 C C . PRO A 1 152 ? -19.456 7.214 24.327 1.00 76.56 152 PRO A C 1
ATOM 1128 O O . PRO A 1 152 ? -18.782 7.993 23.655 1.00 76.56 152 PRO A O 1
ATOM 1131 N N . SER A 1 153 ? -18.913 6.235 25.053 1.00 82.12 153 SER A N 1
ATOM 1132 C CA . SER A 1 153 ? -17.493 5.890 24.978 1.00 82.12 153 SER A CA 1
ATOM 1133 C C . SER A 1 153 ? -17.247 5.042 23.724 1.00 82.12 153 SER A C 1
ATOM 1135 O O . SER A 1 153 ? -18.060 4.155 23.439 1.00 82.12 153 SER A O 1
ATOM 1137 N N . PRO A 1 154 ? -16.162 5.274 22.962 1.00 76.75 154 PRO A N 1
ATOM 1138 C CA . PRO A 1 154 ? -15.835 4.440 21.814 1.00 76.75 154 PRO A CA 1
ATOM 1139 C C . PRO A 1 154 ? -15.677 2.977 22.253 1.00 76.75 154 PRO A C 1
ATOM 1141 O O . PRO A 1 154 ? -14.872 2.647 23.124 1.00 76.75 154 PRO A O 1
ATOM 1144 N N . THR A 1 155 ? -16.470 2.086 21.655 1.00 80.69 155 THR A N 1
ATOM 1145 C CA . THR A 1 155 ? -16.354 0.643 21.894 1.00 80.69 155 THR A CA 1
ATOM 1146 C C . THR A 1 155 ? -15.143 0.130 21.128 1.00 80.69 155 THR A C 1
ATOM 1148 O O . THR A 1 155 ? -15.051 0.316 19.915 1.00 80.69 155 THR A O 1
ATOM 1151 N N . ARG A 1 156 ? -14.192 -0.497 21.828 1.00 72.50 156 ARG A N 1
ATOM 1152 C CA . ARG A 1 156 ? -12.996 -1.053 21.190 1.00 72.50 156 ARG A CA 1
ATOM 1153 C C . ARG A 1 156 ? -13.404 -2.154 20.209 1.00 72.50 156 ARG A C 1
ATOM 1155 O O . ARG A 1 156 ? -14.215 -3.015 20.542 1.00 72.50 156 ARG A O 1
ATOM 1162 N N . SER A 1 157 ? -12.816 -2.124 19.017 1.00 76.56 157 SER A N 1
ATOM 1163 C CA . SER A 1 157 ? -12.947 -3.187 18.019 1.00 76.56 157 SER A CA 1
ATOM 1164 C C . SER A 1 157 ? -12.563 -4.551 18.619 1.00 76.56 157 SER A C 1
ATOM 1166 O O . SER A 1 157 ? -11.621 -4.641 19.407 1.00 76.56 157 SER A O 1
ATOM 1168 N N . ALA A 1 158 ? -13.270 -5.616 18.222 1.00 78.62 158 ALA A N 1
ATOM 1169 C CA . ALA A 1 158 ? -12.912 -6.996 18.571 1.00 78.62 158 ALA A CA 1
ATOM 1170 C C . ALA A 1 158 ? -11.623 -7.472 17.871 1.00 78.62 158 ALA A C 1
ATOM 1172 O O . ALA A 1 158 ? -11.039 -8.484 18.252 1.00 78.62 158 ALA A O 1
ATOM 1173 N N . PHE A 1 159 ? -11.176 -6.741 16.849 1.00 79.25 159 PHE A N 1
ATOM 1174 C CA . PHE A 1 159 ? -9.966 -7.012 16.090 1.00 79.25 159 PHE A CA 1
ATOM 1175 C C . PHE A 1 159 ? -8.798 -6.156 16.593 1.00 79.25 159 PHE A C 1
ATOM 1177 O O . PHE A 1 159 ? -8.976 -5.006 17.003 1.00 79.25 159 PHE A O 1
ATOM 1184 N N . ILE A 1 160 ? -7.592 -6.730 16.531 1.00 83.12 160 ILE A N 1
ATOM 1185 C CA . ILE A 1 160 ? -6.333 -6.091 16.960 1.00 83.12 160 ILE A CA 1
ATOM 1186 C C . ILE A 1 160 ? -6.023 -4.853 16.103 1.00 83.12 160 ILE A C 1
ATOM 1188 O O . ILE A 1 160 ? -5.438 -3.891 16.593 1.00 83.12 160 ILE A O 1
ATOM 1192 N N . PHE A 1 161 ? -6.481 -4.863 14.851 1.00 87.81 161 PHE A N 1
ATOM 1193 C CA . PHE A 1 161 ? -6.381 -3.750 13.919 1.00 87.81 161 PHE A CA 1
ATOM 1194 C C . PHE A 1 161 ? -7.763 -3.182 13.634 1.00 87.81 161 PHE A C 1
ATOM 1196 O O . PHE A 1 161 ? -8.730 -3.923 13.451 1.00 87.81 161 PHE A O 1
ATOM 1203 N N . THR A 1 162 ? -7.837 -1.858 13.555 1.00 87.88 162 THR A N 1
ATOM 1204 C CA . THR A 1 162 ? -8.994 -1.152 13.018 1.00 87.88 162 THR A CA 1
ATOM 1205 C C . THR A 1 162 ? -8.548 -0.319 11.836 1.00 87.88 162 THR A C 1
ATOM 1207 O O . THR A 1 162 ? -7.423 0.173 11.776 1.00 87.88 162 THR A O 1
ATOM 1210 N N . LYS A 1 163 ? -9.458 -0.154 10.891 1.00 88.50 163 LYS A N 1
ATOM 1211 C CA . LYS A 1 163 ? -9.292 0.785 9.797 1.00 88.50 163 LYS A CA 1
ATOM 1212 C C . LYS A 1 163 ? -9.393 2.218 10.332 1.00 88.50 163 LYS A C 1
ATOM 1214 O O . LYS A 1 163 ? -10.114 2.461 11.298 1.00 88.50 163 LYS A O 1
ATOM 1219 N N . THR A 1 164 ? -8.685 3.150 9.702 1.00 85.31 164 THR A N 1
ATOM 1220 C CA . THR A 1 164 ? -8.783 4.581 10.011 1.00 85.31 164 THR A CA 1
ATOM 1221 C C . THR A 1 164 ? -10.103 5.170 9.513 1.00 85.31 164 THR A C 1
ATOM 1223 O O . THR A 1 164 ? -10.635 4.745 8.484 1.00 85.31 164 THR A O 1
ATOM 1226 N N . ASP A 1 165 ? -10.608 6.192 10.208 1.00 86.25 165 ASP A N 1
ATOM 1227 C CA . ASP A 1 165 ? -11.895 6.835 9.886 1.00 86.25 165 ASP A CA 1
ATOM 1228 C C . ASP A 1 165 ? -11.932 7.441 8.475 1.00 86.25 165 ASP A C 1
ATOM 1230 O O . ASP A 1 165 ? -12.991 7.550 7.865 1.00 86.25 165 ASP A O 1
ATOM 1234 N N . ASN A 1 166 ? -10.766 7.802 7.934 1.00 86.25 166 ASN A N 1
ATOM 1235 C CA . ASN A 1 166 ? -10.634 8.437 6.625 1.00 86.25 166 ASN A CA 1
ATOM 1236 C C . ASN A 1 166 ? -10.376 7.446 5.474 1.00 86.25 166 ASN A C 1
ATOM 1238 O O . ASN A 1 166 ? -10.134 7.864 4.346 1.00 86.25 166 ASN A O 1
ATOM 1242 N N . SER A 1 167 ? -10.373 6.140 5.745 1.00 86.25 167 SER A N 1
ATOM 1243 C CA . SER A 1 167 ? -10.179 5.088 4.743 1.00 86.25 167 SER A CA 1
ATOM 1244 C C . SER A 1 167 ? -11.537 4.487 4.318 1.00 86.25 167 SER A C 1
ATOM 1246 O O . SER A 1 167 ? -12.494 4.546 5.095 1.00 86.25 167 SER A O 1
ATOM 1248 N N . PRO A 1 168 ? -11.656 3.818 3.149 1.00 90.12 168 PRO A N 1
ATOM 1249 C CA . PRO A 1 168 ? -10.768 3.999 2.013 1.00 90.12 168 PRO A CA 1
ATOM 1250 C C . PRO A 1 168 ? -11.017 5.382 1.403 1.00 90.12 168 PRO A C 1
ATOM 1252 O O . PRO A 1 168 ? -12.113 5.933 1.505 1.00 90.12 168 PRO A O 1
ATOM 1255 N N . PHE A 1 169 ? -10.012 5.920 0.731 1.00 91.44 169 PHE A N 1
ATOM 1256 C CA . PHE A 1 169 ? -10.162 7.105 -0.101 1.00 91.44 169 PHE A CA 1
ATOM 1257 C C . PHE A 1 169 ? -9.444 6.872 -1.426 1.00 91.44 169 PHE A C 1
ATOM 1259 O O . PHE A 1 169 ? -8.508 6.077 -1.506 1.00 91.44 169 PHE A O 1
ATOM 1266 N N . TYR A 1 170 ? -9.914 7.536 -2.476 1.00 90.56 170 TYR A N 1
ATOM 1267 C CA . TYR A 1 170 ? -9.342 7.386 -3.806 1.00 90.56 170 TYR A CA 1
ATOM 1268 C C . TYR A 1 170 ? -8.133 8.302 -3.965 1.00 90.56 170 TYR A C 1
ATOM 1270 O O . TYR A 1 170 ? -8.190 9.493 -3.657 1.00 90.56 170 TYR A O 1
ATOM 1278 N N . LEU A 1 171 ? -7.050 7.733 -4.478 1.00 89.00 171 LEU A N 1
ATOM 1279 C CA . LEU A 1 171 ? -5.811 8.422 -4.809 1.00 89.00 171 LEU A CA 1
ATOM 1280 C C . LEU A 1 171 ? -5.465 8.126 -6.263 1.00 89.00 171 LEU A C 1
ATOM 1282 O O . LEU A 1 171 ? -5.715 7.029 -6.760 1.00 89.00 171 LEU A O 1
ATOM 1286 N N . GLN A 1 172 ? -4.859 9.101 -6.938 1.00 90.19 172 GLN A N 1
ATOM 1287 C CA . GLN A 1 172 ? -4.224 8.831 -8.219 1.00 90.19 172 GLN A CA 1
ATOM 1288 C C . GLN A 1 172 ? -3.078 7.837 -8.001 1.00 90.19 172 GLN A C 1
ATOM 1290 O O . GLN A 1 172 ? -2.332 7.938 -7.019 1.00 90.19 172 GLN A O 1
ATOM 1295 N N . ASN A 1 173 ? -2.941 6.888 -8.928 1.00 89.81 173 ASN A N 1
ATOM 1296 C CA . ASN A 1 173 ? -1.812 5.973 -8.947 1.00 89.81 173 ASN A CA 1
ATOM 1297 C C . ASN A 1 173 ? -0.504 6.774 -9.023 1.00 89.81 173 ASN A C 1
ATOM 1299 O O . ASN A 1 173 ? -0.252 7.484 -9.998 1.00 89.81 173 ASN A O 1
ATOM 1303 N N . HIS A 1 174 ? 0.277 6.676 -7.954 1.00 90.62 174 HIS A N 1
ATOM 1304 C CA . HIS A 1 174 ? 1.582 7.310 -7.794 1.00 90.62 174 HIS A CA 1
ATOM 1305 C C . HIS A 1 174 ? 2.683 6.292 -7.482 1.00 90.62 174 HIS A C 1
ATOM 1307 O O . HIS A 1 174 ? 3.855 6.644 -7.556 1.00 90.62 174 HIS A O 1
ATOM 1313 N N . ALA A 1 175 ? 2.312 5.057 -7.127 1.00 90.81 175 ALA A N 1
ATOM 1314 C CA . ALA A 1 175 ? 3.247 4.008 -6.740 1.00 90.81 175 ALA A CA 1
ATOM 1315 C C . ALA A 1 175 ? 3.874 3.313 -7.955 1.00 90.81 175 ALA A C 1
ATOM 1317 O O . ALA A 1 175 ? 4.934 2.709 -7.852 1.00 90.81 175 ALA A O 1
ATOM 1318 N N . ASN A 1 176 ? 3.254 3.406 -9.135 1.00 86.19 176 ASN A N 1
ATOM 1319 C CA . ASN A 1 176 ? 3.811 2.816 -10.345 1.00 86.19 176 ASN A CA 1
ATOM 1320 C C . ASN A 1 176 ? 3.501 3.639 -11.609 1.00 86.19 176 ASN A C 1
ATOM 1322 O O . ASN A 1 176 ? 2.712 4.584 -11.611 1.00 86.19 176 ASN A O 1
ATOM 1326 N N . ASN A 1 177 ? 4.141 3.259 -12.717 1.00 90.12 177 ASN A N 1
ATOM 1327 C CA . ASN A 1 177 ? 4.039 3.960 -14.001 1.00 90.12 177 ASN A CA 1
ATOM 1328 C C . ASN A 1 177 ? 2.839 3.518 -14.861 1.00 90.12 177 ASN A C 1
ATOM 1330 O O . ASN A 1 177 ? 2.742 3.935 -16.015 1.00 90.12 177 ASN A O 1
ATOM 1334 N N . ALA A 1 178 ? 1.932 2.677 -14.351 1.00 89.19 178 ALA A N 1
ATOM 1335 C CA . ALA A 1 178 ? 0.800 2.180 -15.137 1.00 89.19 178 ALA A CA 1
ATOM 1336 C C . ALA A 1 178 ? -0.301 3.240 -15.343 1.00 89.19 178 ALA A C 1
ATOM 1338 O O . ALA A 1 178 ? -1.142 3.105 -16.234 1.00 89.19 178 ALA A O 1
ATOM 1339 N N . GLY A 1 179 ? -0.286 4.327 -14.563 1.00 85.88 179 GLY A N 1
ATOM 1340 C CA . GLY A 1 179 ? -1.206 5.451 -14.732 1.00 85.88 179 GLY A CA 1
ATOM 1341 C C . GLY A 1 179 ? -2.670 5.010 -14.651 1.00 85.88 179 GLY A C 1
ATOM 1342 O O . GLY A 1 179 ? -3.059 4.337 -13.701 1.00 85.88 179 GLY A O 1
ATOM 1343 N N . CYS A 1 180 ? -3.475 5.387 -15.651 1.00 86.50 180 CYS A N 1
ATOM 1344 C CA . CYS A 1 180 ? -4.890 5.001 -15.753 1.00 86.50 180 CYS A CA 1
ATOM 1345 C C . CYS A 1 180 ? -5.108 3.527 -16.133 1.00 86.50 180 CYS A C 1
ATOM 1347 O O . CYS A 1 180 ? -6.242 3.064 -16.074 1.00 86.50 180 CYS A O 1
ATOM 1349 N N . GLY A 1 181 ? -4.058 2.805 -16.534 1.00 89.50 181 GLY A N 1
ATOM 1350 C CA . GLY A 1 181 ? -4.105 1.379 -16.864 1.00 89.50 181 GLY A CA 1
ATOM 1351 C C . GLY A 1 181 ? -4.044 0.467 -15.637 1.00 89.50 181 GLY A C 1
ATOM 1352 O O . GLY A 1 181 ? -3.580 -0.664 -15.737 1.00 89.50 181 GLY A O 1
ATOM 1353 N N . TRP A 1 182 ? -4.396 0.984 -14.458 1.00 91.19 182 TRP A N 1
ATOM 1354 C CA . TRP A 1 182 ? -4.230 0.279 -13.197 1.00 91.19 182 TRP A CA 1
ATOM 1355 C C . TRP A 1 182 ? -5.194 0.803 -12.135 1.00 91.19 182 TRP A C 1
ATOM 1357 O O . TRP A 1 182 ? -5.357 2.013 -11.953 1.00 91.19 182 TRP A O 1
ATOM 1367 N N . LEU A 1 183 ? -5.804 -0.129 -11.414 1.00 92.62 183 LEU A N 1
ATOM 1368 C CA . LEU A 1 183 ? -6.609 0.089 -10.225 1.00 92.62 183 LEU A CA 1
ATOM 1369 C C . LEU A 1 183 ? -6.192 -0.945 -9.179 1.00 92.62 183 LEU A C 1
ATOM 1371 O O . LEU A 1 183 ? -6.220 -2.150 -9.434 1.00 92.62 183 LEU A O 1
ATOM 1375 N N . GLY A 1 184 ? -5.845 -0.467 -7.991 1.00 93.56 184 GLY A N 1
ATOM 1376 C CA . GLY A 1 184 ? -5.484 -1.298 -6.854 1.00 93.56 184 GLY A CA 1
ATOM 1377 C C . GLY A 1 184 ? -6.014 -0.739 -5.541 1.00 93.56 184 GLY A C 1
ATOM 1378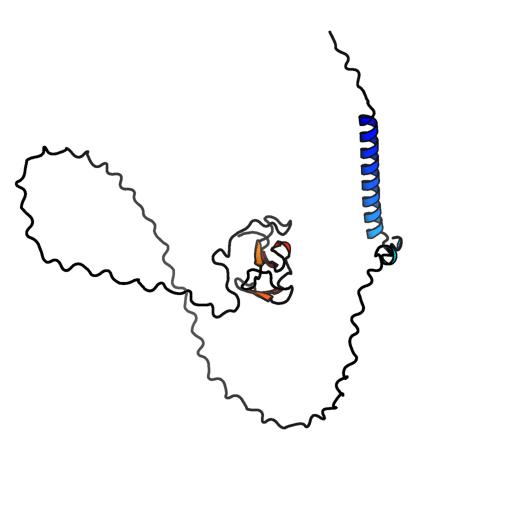 O O . GLY A 1 184 ? -6.473 0.403 -5.464 1.00 93.56 184 GLY A O 1
ATOM 1379 N N . ILE A 1 185 ? -5.946 -1.563 -4.502 1.00 94.94 185 ILE A N 1
ATOM 1380 C CA . ILE A 1 185 ? -6.177 -1.166 -3.114 1.00 94.94 185 ILE A CA 1
ATOM 1381 C C . ILE A 1 185 ? -4.835 -1.261 -2.406 1.00 94.94 185 ILE A C 1
ATOM 1383 O O . ILE A 1 185 ? -4.160 -2.282 -2.492 1.00 94.94 185 ILE A O 1
ATOM 1387 N N . ALA A 1 186 ? -4.466 -0.213 -1.688 1.00 95.75 186 ALA A N 1
ATOM 1388 C CA . ALA A 1 186 ? -3.214 -0.159 -0.958 1.00 95.75 186 ALA A CA 1
ATOM 1389 C C . ALA A 1 186 ? -3.403 0.517 0.397 1.00 95.75 186 ALA A C 1
ATOM 1391 O O . ALA A 1 186 ? -4.426 1.161 0.661 1.00 95.75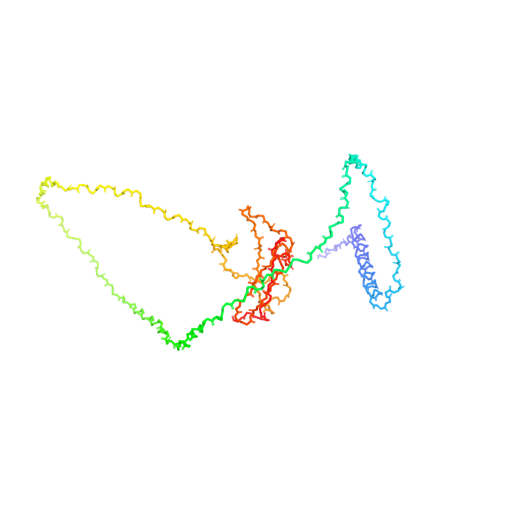 186 ALA A O 1
ATOM 1392 N N . GLY A 1 187 ? -2.404 0.374 1.255 1.00 95.81 187 GLY A N 1
ATOM 1393 C CA . GLY A 1 187 ? -2.350 1.056 2.536 1.00 95.81 187 GLY A CA 1
ATOM 1394 C C . GLY A 1 187 ? -1.100 0.686 3.313 1.00 95.81 187 GLY A C 1
ATOM 1395 O O . GLY A 1 187 ? -0.203 0.030 2.799 1.00 95.81 187 GLY A O 1
ATOM 1396 N N . GLU A 1 188 ? -1.073 1.074 4.578 1.00 96.00 188 GLU A N 1
ATOM 1397 C CA . GLU A 1 188 ? -0.021 0.723 5.527 1.00 96.00 188 GLU A CA 1
ATOM 1398 C C . GLU A 1 188 ? -0.637 0.103 6.785 1.00 96.00 188 GLU A C 1
ATOM 1400 O O . GLU A 1 188 ? -1.837 0.253 7.044 1.00 96.00 188 GLU A O 1
ATOM 1405 N N . VAL A 1 189 ? 0.168 -0.628 7.554 1.00 96.06 189 VAL A N 1
ATOM 1406 C CA . VAL A 1 189 ? -0.265 -1.249 8.810 1.00 96.06 189 VAL A CA 1
ATOM 1407 C C . VAL A 1 189 ? 0.541 -0.654 9.952 1.00 96.06 189 VAL A C 1
ATOM 1409 O O . VAL A 1 189 ? 1.749 -0.854 10.061 1.00 96.06 189 VAL A O 1
ATOM 1412 N N . LEU A 1 190 ? -0.149 0.072 10.824 1.00 94.88 190 LEU A N 1
ATOM 1413 C CA . LEU A 1 190 ? 0.463 0.781 11.939 1.00 94.88 190 LEU A CA 1
ATOM 1414 C C . LEU A 1 190 ? 0.137 0.108 13.275 1.00 94.88 190 LEU A C 1
ATOM 1416 O O . LEU A 1 190 ? -0.908 -0.530 13.432 1.00 94.88 190 LEU A O 1
ATOM 1420 N N . ASP A 1 191 ? 1.036 0.264 14.241 1.00 93.31 191 ASP A N 1
ATOM 1421 C CA . ASP A 1 191 ? 0.793 -0.092 15.636 1.00 93.31 191 ASP A CA 1
ATOM 1422 C C . ASP A 1 191 ? -0.064 0.974 16.360 1.00 93.31 191 ASP A C 1
ATOM 1424 O O . ASP A 1 191 ? -0.502 1.974 15.786 1.00 93.31 191 ASP A O 1
ATOM 1428 N N . LEU A 1 192 ? -0.308 0.773 17.660 1.00 89.44 192 LEU A N 1
ATOM 1429 C CA . LEU A 1 192 ? -1.089 1.706 18.488 1.00 89.44 192 LEU A CA 1
ATOM 1430 C C . LEU A 1 192 ? -0.426 3.083 18.675 1.00 89.44 192 LEU A C 1
ATOM 1432 O O . LEU A 1 192 ? -1.103 4.030 19.067 1.00 89.44 192 LEU A O 1
ATOM 1436 N N . ASN A 1 193 ? 0.876 3.187 18.415 1.00 93.44 193 ASN A N 1
ATOM 1437 C CA . ASN A 1 193 ? 1.659 4.415 18.489 1.00 93.44 193 ASN A CA 1
ATOM 1438 C C . ASN A 1 193 ? 1.853 5.055 17.103 1.00 93.44 193 ASN A C 1
ATOM 1440 O O . ASN A 1 193 ? 2.634 5.996 16.982 1.00 93.44 193 ASN A O 1
ATOM 1444 N N . LEU A 1 194 ? 1.150 4.559 16.076 1.00 92.44 194 LEU A N 1
ATOM 1445 C CA . LEU A 1 194 ? 1.270 4.984 14.680 1.00 92.44 194 LEU A CA 1
ATOM 1446 C C . LEU A 1 194 ? 2.640 4.685 14.050 1.00 92.44 194 LEU A C 1
ATOM 1448 O O . LEU A 1 194 ? 3.002 5.297 13.046 1.00 92.44 194 LEU A O 1
ATOM 1452 N N . ASN A 1 195 ? 3.399 3.733 14.597 1.00 96.50 195 ASN A N 1
ATOM 1453 C CA . ASN A 1 195 ? 4.626 3.268 13.961 1.00 96.50 195 ASN A CA 1
ATOM 1454 C C . ASN A 1 195 ? 4.308 2.185 12.922 1.00 96.50 195 ASN A C 1
ATOM 1456 O O . ASN A 1 195 ? 3.474 1.315 13.192 1.00 96.50 195 ASN A O 1
ATOM 1460 N N . PRO A 1 196 ? 5.007 2.164 11.776 1.00 96.88 196 PRO A N 1
ATOM 1461 C CA . PRO A 1 196 ? 4.919 1.061 10.829 1.00 96.88 196 PRO A CA 1
ATOM 1462 C C . PRO A 1 196 ? 5.306 -0.258 11.495 1.00 96.88 196 PRO A C 1
ATOM 1464 O O . PRO A 1 196 ? 6.364 -0.360 12.123 1.00 96.88 196 PRO A O 1
ATOM 1467 N N . VAL A 1 197 ? 4.473 -1.286 11.341 1.00 96.81 197 VAL A N 1
ATOM 1468 C CA . VAL A 1 197 ? 4.833 -2.629 11.809 1.00 96.81 197 VAL A CA 1
ATOM 1469 C C . VAL A 1 197 ? 5.952 -3.218 10.941 1.00 96.81 197 VAL A C 1
ATOM 1471 O O . VAL A 1 197 ? 6.114 -2.861 9.773 1.00 96.81 197 VAL A O 1
ATOM 1474 N N . SER A 1 198 ? 6.742 -4.133 11.505 1.00 97.44 198 SER A N 1
ATOM 1475 C CA . SER A 1 198 ? 7.880 -4.729 10.798 1.00 97.44 198 SER A CA 1
ATOM 1476 C C . SER A 1 198 ? 7.449 -5.508 9.550 1.00 97.44 198 SER A C 1
ATOM 1478 O O . SER A 1 198 ? 6.395 -6.150 9.536 1.00 97.44 198 SER A O 1
ATOM 1480 N N . PHE A 1 199 ? 8.299 -5.502 8.521 1.00 97.44 199 PHE A N 1
ATOM 1481 C CA . PHE A 1 199 ? 8.093 -6.268 7.291 1.00 97.44 199 PHE A CA 1
ATOM 1482 C C . PHE A 1 199 ? 7.735 -7.733 7.584 1.00 97.44 199 PHE A C 1
ATOM 1484 O O . PHE A 1 199 ? 8.377 -8.388 8.408 1.00 97.44 199 PHE A O 1
ATOM 1491 N N . GLY A 1 200 ? 6.699 -8.245 6.917 1.00 95.75 200 GLY A N 1
ATOM 1492 C CA . GLY A 1 200 ? 6.276 -9.645 7.013 1.00 95.75 200 GLY A CA 1
ATOM 1493 C C . GLY A 1 200 ? 5.671 -10.077 8.356 1.00 95.75 200 GLY A C 1
ATOM 1494 O O . GLY A 1 200 ? 5.292 -11.239 8.490 1.00 95.75 200 GLY A O 1
ATOM 1495 N N . SER A 1 201 ? 5.537 -9.173 9.333 1.00 96.12 201 SER A N 1
ATOM 1496 C CA . SER A 1 201 ? 4.925 -9.485 10.638 1.00 96.12 201 SER A CA 1
ATOM 1497 C C . SER A 1 201 ? 3.437 -9.834 10.536 1.00 96.12 201 SER A C 1
ATOM 1499 O O . SER A 1 201 ? 2.925 -10.607 11.344 1.00 96.12 201 SER A O 1
ATOM 1501 N N . TYR A 1 202 ? 2.758 -9.309 9.514 1.00 96.00 202 TYR A N 1
ATOM 1502 C CA . TYR A 1 202 ? 1.349 -9.563 9.239 1.00 96.00 202 TYR A CA 1
ATOM 1503 C C . TYR A 1 202 ? 1.094 -9.754 7.742 1.00 96.00 202 TYR A C 1
ATOM 1505 O O . TYR A 1 202 ? 1.922 -9.430 6.883 1.00 96.00 202 TYR A O 1
ATOM 1513 N N . ARG A 1 203 ? -0.098 -10.273 7.437 1.00 96.44 203 ARG A N 1
ATOM 1514 C CA . ARG A 1 203 ? -0.657 -10.340 6.086 1.00 96.44 203 ARG A CA 1
ATOM 1515 C C . ARG A 1 203 ? -1.986 -9.610 6.055 1.00 96.44 203 ARG A C 1
ATOM 1517 O O . ARG A 1 203 ? -2.819 -9.817 6.938 1.00 96.44 203 ARG A O 1
ATOM 1524 N N . VAL A 1 204 ? -2.188 -8.802 5.026 1.00 95.44 204 VAL A N 1
ATOM 1525 C CA . VAL A 1 204 ? -3.464 -8.150 4.757 1.00 95.44 204 VAL A CA 1
ATOM 1526 C C . VAL A 1 204 ? -4.267 -9.037 3.825 1.00 95.44 204 VAL A C 1
ATOM 1528 O O . VAL A 1 204 ? -3.792 -9.420 2.760 1.00 95.44 204 VAL A O 1
ATOM 1531 N N . HIS A 1 205 ? -5.475 -9.390 4.252 1.00 95.50 205 HIS A N 1
ATOM 1532 C CA . HIS A 1 205 ? -6.396 -10.202 3.470 1.00 95.50 205 HIS A CA 1
ATOM 1533 C C . HIS A 1 205 ? -7.386 -9.292 2.747 1.00 95.50 205 HIS A C 1
ATOM 1535 O O . HIS A 1 205 ? -8.250 -8.681 3.376 1.00 95.50 205 HIS A O 1
ATOM 1541 N N . VAL A 1 206 ? -7.241 -9.198 1.430 1.00 94.94 206 VAL A N 1
ATOM 1542 C CA . VAL A 1 206 ? -8.148 -8.458 0.552 1.00 94.94 206 VAL A CA 1
ATOM 1543 C C . VAL A 1 206 ? -9.087 -9.465 -0.087 1.00 94.94 206 VAL A C 1
ATOM 1545 O O . VAL A 1 206 ? -8.642 -10.372 -0.785 1.00 94.94 206 VAL A O 1
ATOM 1548 N N . TRP A 1 207 ? -10.383 -9.324 0.167 1.00 95.56 207 TRP A N 1
ATOM 1549 C CA . TRP A 1 207 ? -11.379 -10.263 -0.328 1.00 95.56 207 TRP A CA 1
ATOM 1550 C C . TRP A 1 207 ? -12.663 -9.562 -0.776 1.00 95.56 207 TRP A C 1
ATOM 1552 O O . TRP A 1 207 ? -13.007 -8.489 -0.276 1.00 95.56 207 TRP A O 1
ATOM 1562 N N . GLY A 1 208 ? -13.372 -10.186 -1.717 1.00 93.44 208 GLY A N 1
ATOM 1563 C CA . GLY A 1 208 ? -14.613 -9.675 -2.306 1.00 93.44 208 GLY A CA 1
ATOM 1564 C C . GLY A 1 208 ? -14.498 -9.449 -3.814 1.00 93.44 208 GLY A C 1
ATOM 1565 O O . GLY A 1 208 ? -13.406 -9.343 -4.358 1.00 93.44 208 GLY A O 1
ATOM 1566 N N . SER A 1 209 ? -15.637 -9.409 -4.513 1.00 89.12 209 SER A N 1
ATOM 1567 C CA . SER A 1 209 ? -15.697 -9.190 -5.973 1.00 89.12 209 SER A CA 1
ATOM 1568 C C . SER A 1 209 ? -14.810 -10.134 -6.804 1.00 89.12 209 SER A C 1
ATOM 1570 O O . SER A 1 209 ? -14.299 -9.748 -7.849 1.00 89.12 209 SER A O 1
ATOM 1572 N N . GLY A 1 210 ? -14.625 -11.376 -6.342 1.00 92.38 210 GLY A N 1
ATOM 1573 C CA . GLY A 1 210 ? -13.766 -12.371 -6.998 1.00 92.38 210 GLY A CA 1
ATOM 1574 C C . GLY A 1 210 ? -12.285 -12.306 -6.611 1.00 92.38 210 GLY A C 1
ATOM 1575 O O . GLY A 1 210 ? -11.511 -13.122 -7.098 1.00 92.38 210 GLY A O 1
ATOM 1576 N N . ILE A 1 211 ? -11.897 -11.387 -5.725 1.00 94.50 211 ILE A N 1
ATOM 1577 C CA . ILE A 1 211 ? -10.555 -11.300 -5.141 1.00 94.50 211 ILE A CA 1
ATOM 1578 C C . ILE A 1 211 ? -10.547 -12.075 -3.816 1.00 94.50 211 ILE A C 1
ATOM 1580 O O . ILE A 1 211 ? -11.495 -11.972 -3.034 1.00 94.50 211 ILE A O 1
ATOM 1584 N N . ASP A 1 212 ? -9.488 -12.844 -3.569 1.00 96.69 212 ASP A N 1
ATOM 1585 C CA . ASP A 1 212 ? -9.181 -13.501 -2.290 1.00 96.69 212 ASP A CA 1
ATOM 1586 C C . ASP A 1 212 ? -7.659 -13.625 -2.163 1.00 96.69 212 ASP A C 1
ATOM 1588 O O . ASP A 1 212 ? -7.066 -14.665 -2.447 1.00 96.69 212 ASP A O 1
ATOM 1592 N N . GLU A 1 213 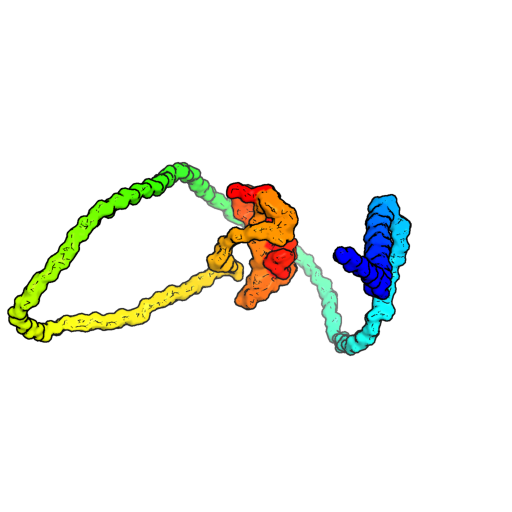? -7.019 -12.520 -1.790 1.00 97.25 213 GLU A N 1
ATOM 1593 C CA . GLU A 1 213 ? -5.566 -12.394 -1.811 1.00 97.25 213 GLU A CA 1
ATOM 1594 C C . GLU A 1 213 ? -5.001 -11.991 -0.455 1.00 97.25 213 GLU A C 1
ATOM 1596 O O . GLU A 1 213 ? -5.596 -11.221 0.305 1.00 97.25 213 GLU A O 1
ATOM 1601 N N . ARG A 1 214 ? -3.821 -12.526 -0.132 1.00 97.25 214 ARG A N 1
ATOM 1602 C CA . ARG A 1 214 ? -3.120 -12.254 1.130 1.00 97.25 214 ARG A CA 1
ATOM 1603 C C . ARG A 1 214 ? -1.765 -11.628 0.860 1.00 97.25 214 ARG A C 1
ATOM 1605 O O . ARG A 1 214 ? -0.784 -12.333 0.614 1.00 97.25 214 ARG A O 1
ATOM 1612 N N . VAL A 1 215 ? -1.703 -10.313 1.002 1.00 97.62 215 VAL A N 1
ATOM 1613 C CA . VAL A 1 215 ? -0.506 -9.517 0.732 1.00 97.62 215 VAL A CA 1
ATOM 1614 C C . VAL A 1 215 ? 0.341 -9.397 1.992 1.00 97.62 215 VAL A C 1
ATOM 1616 O O . VAL A 1 215 ? -0.177 -9.215 3.094 1.00 97.62 215 VAL A O 1
ATOM 1619 N N . LEU A 1 216 ? 1.658 -9.520 1.846 1.00 97.81 216 LEU A N 1
ATOM 1620 C CA . LEU A 1 216 ? 2.593 -9.283 2.943 1.00 97.81 216 LEU A CA 1
ATOM 1621 C C . LEU A 1 216 ? 2.700 -7.788 3.243 1.00 97.81 216 LEU A C 1
ATOM 1623 O O . LEU A 1 216 ? 2.836 -6.963 2.340 1.00 97.81 216 LEU A O 1
ATOM 1627 N N . VAL A 1 217 ? 2.697 -7.456 4.529 1.00 97.75 217 VAL A N 1
ATOM 1628 C CA . VAL A 1 217 ? 2.983 -6.098 4.989 1.00 97.75 217 VAL A CA 1
ATOM 1629 C C . VAL A 1 217 ? 4.434 -5.726 4.674 1.00 97.75 217 VAL A C 1
ATOM 1631 O O . VAL A 1 217 ? 5.348 -6.510 4.941 1.00 97.75 217 VAL A O 1
ATOM 1634 N N . GLY A 1 218 ? 4.632 -4.527 4.124 1.00 97.12 218 GLY A N 1
ATOM 1635 C CA . GLY A 1 218 ? 5.924 -4.003 3.675 1.00 97.12 218 GLY A CA 1
ATOM 1636 C C . GLY A 1 218 ? 6.312 -4.395 2.242 1.00 97.12 218 GLY A C 1
ATOM 1637 O O . GLY A 1 218 ? 7.407 -4.056 1.805 1.00 97.12 218 GLY A O 1
ATOM 1638 N N . ASN A 1 219 ? 5.448 -5.096 1.497 1.00 96.69 219 ASN A N 1
ATOM 1639 C CA . ASN A 1 219 ? 5.714 -5.473 0.102 1.00 96.69 219 ASN A CA 1
ATOM 1640 C C . ASN A 1 219 ? 5.492 -4.327 -0.906 1.00 96.69 219 ASN A C 1
ATOM 1642 O O . ASN A 1 219 ? 5.825 -4.480 -2.076 1.00 96.69 219 ASN A O 1
ATOM 1646 N N . ALA A 1 220 ? 4.930 -3.195 -0.472 1.00 96.56 220 ALA A N 1
ATOM 1647 C CA . ALA A 1 220 ? 4.715 -2.013 -1.305 1.00 96.56 220 ALA A CA 1
ATOM 1648 C C . ALA A 1 220 ? 5.239 -0.753 -0.585 1.00 96.56 220 ALA A C 1
ATOM 1650 O O . ALA A 1 220 ? 4.449 0.016 -0.032 1.00 96.56 220 ALA A O 1
ATOM 1651 N N . PRO A 1 221 ? 6.570 -0.551 -0.537 1.00 96.12 221 PRO A N 1
ATOM 1652 C CA . PRO A 1 221 ? 7.196 0.505 0.262 1.00 96.12 221 PRO A CA 1
ATOM 1653 C C . PRO A 1 221 ? 6.849 1.930 -0.193 1.00 96.12 221 PRO A C 1
ATOM 1655 O O . PRO A 1 221 ? 7.003 2.866 0.592 1.00 96.12 221 PRO A O 1
ATOM 1658 N N . ASP A 1 222 ? 6.335 2.102 -1.414 1.00 95.50 222 ASP A N 1
ATOM 1659 C CA . ASP A 1 222 ? 5.844 3.389 -1.927 1.00 95.50 222 ASP A CA 1
ATOM 1660 C C . ASP A 1 222 ? 4.661 3.942 -1.110 1.00 95.50 222 ASP A C 1
ATOM 1662 O O . ASP A 1 222 ? 4.445 5.152 -1.076 1.00 95.50 222 ASP A O 1
ATOM 1666 N N . TYR A 1 223 ? 3.942 3.073 -0.386 1.00 94.81 223 TYR A N 1
ATOM 1667 C CA . TYR A 1 223 ? 2.858 3.439 0.536 1.00 94.81 223 TYR A CA 1
ATOM 1668 C C . TYR A 1 223 ? 3.312 3.576 1.999 1.00 94.81 223 TYR A C 1
ATOM 1670 O O . TYR A 1 223 ? 2.478 3.758 2.882 1.00 94.81 223 TYR A O 1
ATOM 1678 N N . GLY A 1 224 ? 4.617 3.478 2.267 1.00 96.25 224 GLY A N 1
ATOM 1679 C CA . GLY A 1 224 ? 5.217 3.550 3.601 1.00 96.25 224 GLY A CA 1
ATOM 1680 C C . GLY A 1 224 ? 5.997 2.282 3.976 1.00 96.25 224 GLY A C 1
ATOM 1681 O O . GLY A 1 224 ? 5.888 1.259 3.301 1.00 96.25 224 GLY A O 1
ATOM 1682 N N . PRO A 1 225 ? 6.778 2.283 5.076 1.00 97.38 225 PRO A N 1
ATOM 1683 C CA . PRO A 1 225 ? 7.634 1.144 5.443 1.00 97.38 225 PRO A CA 1
ATOM 1684 C C . PRO A 1 225 ? 6.879 -0.171 5.710 1.00 97.38 225 PRO A C 1
ATOM 1686 O O . PRO A 1 225 ? 7.441 -1.253 5.564 1.00 97.38 225 PRO A O 1
ATOM 1689 N N . SER A 1 226 ? 5.601 -0.077 6.091 1.00 97.69 226 SER A N 1
ATOM 1690 C CA . SER A 1 226 ? 4.675 -1.208 6.263 1.00 97.69 226 SER A CA 1
ATOM 1691 C C . SER A 1 226 ? 3.629 -1.271 5.137 1.00 97.69 226 SER A C 1
ATOM 1693 O O . SER A 1 226 ? 2.558 -1.861 5.284 1.00 97.69 226 SER A O 1
ATOM 1695 N N . GLY A 1 227 ? 3.921 -0.631 4.008 1.00 97.19 227 GLY A N 1
ATOM 1696 C CA . GLY A 1 227 ? 3.010 -0.512 2.886 1.00 97.19 227 GLY A CA 1
ATOM 1697 C C . GLY A 1 227 ? 2.690 -1.861 2.247 1.00 97.19 227 GLY A C 1
ATOM 1698 O O . GLY A 1 227 ? 3.530 -2.761 2.168 1.00 97.19 227 GLY A O 1
ATOM 1699 N N . TRP A 1 228 ? 1.455 -2.020 1.800 1.00 96.94 228 TRP A N 1
ATOM 1700 C CA . TRP A 1 228 ? 0.968 -3.181 1.067 1.00 96.94 228 TRP A CA 1
ATOM 1701 C C . TRP A 1 228 ? 0.070 -2.706 -0.073 1.00 96.94 228 TRP A C 1
ATOM 1703 O O . TRP A 1 228 ? -0.570 -1.660 0.018 1.00 96.94 228 TRP A O 1
ATOM 1713 N N . GLU A 1 229 ? 0.016 -3.489 -1.143 1.00 95.81 229 GLU A N 1
ATOM 1714 C CA . GLU A 1 229 ? -0.762 -3.181 -2.337 1.00 95.81 229 GLU A CA 1
ATOM 1715 C C . GLU A 1 229 ? -1.344 -4.471 -2.914 1.00 95.81 229 GLU A C 1
ATOM 1717 O O . GLU A 1 229 ? -0.672 -5.502 -2.967 1.00 95.81 229 GLU A O 1
ATOM 1722 N N . GLN A 1 230 ? -2.598 -4.402 -3.349 1.00 95.69 230 GLN A N 1
ATOM 1723 C CA . GLN A 1 230 ? -3.291 -5.447 -4.079 1.00 95.69 230 GLN A CA 1
ATOM 1724 C C . GLN A 1 230 ? -3.836 -4.869 -5.384 1.00 95.69 230 GLN A C 1
ATOM 1726 O O . GLN A 1 230 ? -4.701 -3.992 -5.375 1.00 95.69 230 GLN A O 1
ATOM 1731 N N . PHE A 1 231 ? -3.362 -5.400 -6.508 1.00 93.38 231 PHE A N 1
ATOM 1732 C CA . PHE A 1 231 ? -3.937 -5.126 -7.821 1.00 93.38 231 PHE A CA 1
ATOM 1733 C C . PHE A 1 231 ? -5.382 -5.637 -7.904 1.00 93.38 231 PHE A C 1
ATOM 1735 O O . PHE A 1 231 ? -5.699 -6.707 -7.375 1.00 93.38 231 PHE A O 1
ATOM 1742 N N . VAL A 1 232 ? -6.243 -4.875 -8.579 1.00 92.69 232 VAL A N 1
ATOM 1743 C CA . VAL A 1 232 ? -7.664 -5.191 -8.757 1.00 92.69 232 VAL A CA 1
ATOM 1744 C C . VAL A 1 232 ? -8.017 -5.268 -10.250 1.00 92.69 232 VAL A C 1
ATOM 1746 O O . VAL A 1 232 ? -8.503 -6.310 -10.683 1.00 92.69 232 VAL A O 1
ATOM 1749 N N . PHE A 1 233 ? -7.760 -4.217 -11.044 1.00 90.56 233 PHE A N 1
ATOM 1750 C CA . PHE A 1 233 ? -8.112 -4.167 -12.477 1.00 90.56 233 PHE A CA 1
ATOM 1751 C C . PHE A 1 233 ? -7.135 -3.325 -13.318 1.00 90.56 233 PHE A C 1
ATOM 1753 O O . PHE A 1 233 ? -6.475 -2.428 -12.802 1.00 90.56 233 PHE A O 1
ATOM 1760 N N . ASP A 1 234 ? -7.122 -3.542 -14.638 1.00 88.69 234 ASP A N 1
ATOM 1761 C CA . ASP A 1 234 ? -6.295 -2.796 -15.610 1.00 88.69 234 ASP A CA 1
ATOM 1762 C C . ASP A 1 234 ? -6.862 -1.409 -15.982 1.00 88.69 234 ASP A C 1
ATOM 1764 O O . ASP A 1 234 ? -6.357 -0.735 -16.875 1.00 88.69 234 ASP A O 1
ATOM 1768 N N . SER A 1 235 ? -7.958 -0.973 -15.360 1.00 82.88 235 SER A N 1
ATOM 1769 C CA . SER A 1 235 ? -8.479 0.398 -15.470 1.00 82.88 235 SER A CA 1
ATOM 1770 C C . SER A 1 235 ? -9.541 0.667 -14.396 1.00 82.88 235 SER A C 1
ATOM 1772 O O . SER A 1 235 ? -10.175 -0.282 -13.923 1.00 82.88 235 SER A O 1
ATOM 1774 N N . PRO A 1 236 ? -9.760 1.933 -13.992 1.00 73.00 236 PRO A N 1
ATOM 1775 C CA . PRO A 1 236 ? -10.913 2.301 -13.180 1.00 73.00 236 PRO A CA 1
ATOM 1776 C C . PRO A 1 236 ? -12.206 2.092 -13.980 1.00 73.00 236 PRO A C 1
ATOM 1778 O O . PRO A 1 236 ? -12.309 2.578 -15.108 1.00 73.00 236 PRO A O 1
ATOM 1781 N N . VAL A 1 237 ? -13.173 1.385 -13.391 1.00 62.50 237 VAL A N 1
ATOM 1782 C CA . VAL A 1 237 ? -14.544 1.234 -13.919 1.00 62.50 237 VAL A CA 1
ATOM 1783 C C . VAL A 1 237 ? -15.449 2.391 -13.523 1.00 62.50 237 VAL A C 1
ATOM 1785 O O . VAL A 1 237 ? -15.246 2.952 -12.421 1.00 62.50 237 VAL A O 1
#